Protein AF-A0A7J8ES56-F1 (afdb_monomer_lite)

pLDDT: mean 75.94, std 21.37, range [29.86, 95.5]

Organism: Molossus molossus (NCBI:txid27622)

Sequence (175 aa):
MDWDKVDWKKQRKCVSKNALGSSFIAARNLYASNTRLQKTGTAKTSSILEEQILRADTSVDLEETGHVLSTGDGIAQLHGLRNVQAEEMVEFSSGLKGMSLNLKPDNVGVVMFGNDKLIKEGDIVKQTGAIVDVSVGEGLLGRVVDALSNATDGKGPTGSKIHRKVGLKAPGIIP

Structure (mmCIF, N/CA/C/O backbone):
data_AF-A0A7J8ES56-F1
#
_entry.id   AF-A0A7J8ES56-F1
#
loop_
_atom_site.group_PDB
_atom_site.id
_atom_site.type_symbol
_atom_site.label_atom_id
_atom_site.label_alt_id
_atom_site.label_comp_id
_atom_site.label_asym_id
_atom_site.label_entity_id
_atom_site.label_seq_id
_atom_site.pdbx_PDB_ins_code
_atom_site.Cartn_x
_atom_site.Cartn_y
_atom_site.Cartn_z
_atom_site.occupancy
_atom_site.B_iso_or_equiv
_atom_site.auth_seq_id
_atom_site.auth_comp_id
_atom_site.auth_asym_id
_atom_site.auth_atom_id
_atom_site.pdbx_PDB_model_num
ATOM 1 N N . MET A 1 1 ? -68.640 39.171 61.385 1.00 37.06 1 MET A N 1
ATOM 2 C CA . MET A 1 1 ? -68.217 38.161 60.397 1.00 37.06 1 MET A CA 1
ATOM 3 C C . MET A 1 1 ? -67.713 38.956 59.211 1.00 37.06 1 MET A C 1
ATOM 5 O O . MET A 1 1 ? -68.517 39.556 58.517 1.00 37.06 1 MET A O 1
ATOM 9 N N . ASP A 1 2 ? -66.467 39.397 59.328 1.00 37.88 2 ASP A N 1
ATOM 10 C CA . ASP A 1 2 ? -65.284 38.802 58.668 1.00 37.88 2 ASP A CA 1
ATOM 11 C C . ASP A 1 2 ? -65.002 39.551 57.360 1.00 37.88 2 ASP A C 1
ATOM 13 O O . ASP A 1 2 ? -65.860 39.597 56.486 1.00 37.88 2 ASP A O 1
ATOM 17 N N . TRP A 1 3 ? -63.989 40.434 57.335 1.00 29.86 3 TRP A N 1
ATOM 18 C CA . TRP A 1 3 ? -62.542 40.130 57.199 1.00 29.86 3 TRP A CA 1
ATOM 19 C C . TRP A 1 3 ? -62.306 39.434 55.842 1.00 29.86 3 TRP A C 1
ATOM 21 O O . TRP A 1 3 ? -62.853 38.366 55.615 1.00 29.86 3 TRP A O 1
ATOM 31 N N . ASP A 1 4 ? -61.534 39.904 54.860 1.00 45.12 4 ASP A N 1
ATOM 32 C CA . ASP A 1 4 ? -60.671 41.074 54.645 1.00 45.12 4 ASP A CA 1
ATOM 33 C C . ASP A 1 4 ? -60.323 41.033 53.129 1.00 45.12 4 ASP A C 1
ATOM 35 O O . ASP A 1 4 ? -60.037 39.968 52.588 1.00 45.12 4 ASP A O 1
ATOM 39 N N . LYS A 1 5 ? -60.567 42.068 52.313 1.00 43.22 5 LYS A N 1
ATOM 40 C CA . LYS A 1 5 ? -59.571 43.067 51.868 1.00 43.22 5 LYS A CA 1
ATOM 41 C C . LYS A 1 5 ? -58.117 42.543 51.826 1.00 43.22 5 LYS A C 1
ATOM 43 O O . LYS A 1 5 ? -57.536 42.244 52.852 1.00 43.22 5 LYS A O 1
ATOM 48 N N . VAL A 1 6 ? -57.456 42.587 50.669 1.00 46.00 6 VAL A N 1
ATOM 49 C CA . VAL A 1 6 ? -56.685 43.760 50.209 1.00 46.00 6 VAL A CA 1
ATOM 50 C C . VAL A 1 6 ? -56.057 43.463 48.845 1.00 46.00 6 VAL A C 1
ATOM 52 O O . VAL A 1 6 ? -55.525 42.395 48.562 1.00 46.00 6 VAL A O 1
ATOM 55 N N . ASP A 1 7 ? -56.171 44.495 48.027 1.00 39.03 7 ASP A N 1
ATOM 56 C CA . ASP A 1 7 ? -55.806 44.661 46.639 1.00 39.03 7 ASP A CA 1
ATOM 57 C C . ASP A 1 7 ? -54.309 44.975 46.420 1.00 39.03 7 ASP A C 1
ATOM 59 O O . ASP A 1 7 ? -53.606 45.535 47.261 1.00 39.03 7 ASP A O 1
ATOM 63 N N . TRP A 1 8 ? -53.888 44.618 45.213 1.00 34.97 8 TRP A N 1
ATOM 64 C CA . TRP A 1 8 ? -52.823 45.136 44.358 1.00 34.97 8 TRP A CA 1
ATOM 65 C C . TRP A 1 8 ? -52.109 46.440 44.773 1.00 34.97 8 TRP A C 1
ATOM 67 O O . TRP A 1 8 ? -52.723 47.500 44.868 1.00 34.97 8 TRP A O 1
ATOM 77 N N . LYS A 1 9 ? -50.766 46.401 44.832 1.00 35.31 9 LYS A N 1
ATOM 78 C CA . LYS A 1 9 ? -49.813 47.327 44.159 1.00 35.31 9 LYS A CA 1
ATOM 79 C C . LYS A 1 9 ? -48.397 47.068 44.691 1.00 35.31 9 LYS A C 1
ATOM 81 O O . LYS A 1 9 ? -48.145 47.123 45.881 1.00 35.31 9 LYS A O 1
ATOM 86 N N . LYS A 1 10 ? -47.468 46.627 43.845 1.00 37.69 10 LYS A N 1
ATOM 87 C CA . LYS A 1 10 ? -46.652 47.450 42.934 1.00 37.69 10 LYS A CA 1
ATOM 88 C C . LYS A 1 10 ? -45.509 48.179 43.661 1.00 37.69 10 LYS A C 1
ATOM 90 O O . LYS A 1 10 ? -45.726 49.001 44.536 1.00 37.69 10 LYS A O 1
ATOM 95 N N . GLN A 1 11 ? -44.321 47.954 43.095 1.00 34.66 11 GLN A N 1
ATOM 96 C CA . GLN A 1 11 ? -43.144 48.830 43.058 1.00 34.66 11 GLN A CA 1
ATOM 97 C C . GLN A 1 11 ? -42.150 48.826 44.232 1.00 34.66 11 GLN A C 1
ATOM 99 O O . GLN A 1 11 ? -42.328 49.465 45.257 1.00 34.66 11 GLN A O 1
ATOM 104 N N . ARG A 1 12 ? -40.994 48.225 43.905 1.00 34.50 12 ARG A N 1
ATOM 105 C CA . ARG A 1 12 ? -39.641 48.812 43.932 1.00 34.50 12 ARG A CA 1
ATOM 106 C C . ARG A 1 12 ? -39.222 49.550 45.207 1.00 34.50 12 ARG A C 1
ATOM 108 O O . ARG A 1 12 ? -39.632 50.685 45.425 1.00 34.50 12 ARG A O 1
ATOM 115 N N . LYS A 1 13 ? -38.159 49.039 45.836 1.00 31.61 13 LYS A N 1
ATOM 116 C CA . LYS A 1 13 ? -37.038 49.885 46.269 1.00 31.61 13 LYS A CA 1
ATOM 117 C C . LYS A 1 13 ? -35.742 49.091 46.430 1.00 31.61 13 LYS A C 1
ATOM 119 O O . LYS A 1 13 ? -35.682 48.108 47.156 1.00 31.61 13 LYS A O 1
ATOM 124 N N . CYS A 1 14 ? -34.720 49.566 45.724 1.00 32.59 14 CYS A N 1
ATOM 125 C CA . CYS A 1 14 ? -33.313 49.342 46.026 1.00 32.59 14 CYS A CA 1
ATOM 126 C C . CYS A 1 14 ? -32.882 50.167 47.258 1.00 32.59 14 CYS A C 1
ATOM 128 O O . CYS A 1 14 ? -33.501 51.186 47.565 1.00 32.59 14 CYS A O 1
ATOM 130 N N . VAL A 1 15 ? -31.703 49.799 47.780 1.00 35.00 15 VAL A N 1
ATOM 131 C CA . VAL A 1 15 ? -30.657 50.640 48.413 1.00 35.00 15 VAL A CA 1
ATOM 132 C C . VAL A 1 15 ? -30.478 50.555 49.947 1.00 35.00 15 VAL A C 1
ATOM 134 O O . VAL A 1 15 ? -31.219 51.146 50.720 1.00 35.00 15 VAL A O 1
ATOM 137 N N . SER A 1 16 ? -29.359 49.895 50.298 1.00 35.88 16 SER A N 1
ATOM 138 C CA . SER A 1 16 ? -28.321 50.143 51.329 1.00 35.88 16 SER A CA 1
ATOM 139 C C . SER A 1 16 ? -28.670 50.353 52.814 1.00 35.88 16 SER A C 1
ATOM 141 O O . SER A 1 16 ? -29.390 51.288 53.154 1.00 35.88 16 SER A O 1
ATOM 143 N N . LYS A 1 17 ? -27.938 49.665 53.707 1.00 39.06 17 LYS A N 1
ATOM 144 C CA . LYS A 1 17 ? -26.729 50.176 54.405 1.00 39.06 17 LYS A CA 1
ATOM 145 C C . LYS A 1 17 ? -26.064 49.079 55.256 1.00 39.06 17 LYS A C 1
ATOM 147 O O . LYS A 1 17 ? -26.732 48.215 55.807 1.00 39.06 17 LYS A O 1
ATOM 152 N N . ASN A 1 18 ? -24.737 49.161 55.312 1.00 34.41 18 ASN A N 1
ATOM 153 C CA . ASN A 1 18 ? -23.786 48.320 56.039 1.00 34.41 18 ASN A CA 1
ATOM 154 C C . ASN A 1 18 ? -24.004 48.307 57.563 1.00 34.41 18 ASN A C 1
ATOM 156 O O . ASN A 1 18 ? -24.339 49.341 58.135 1.00 34.41 18 ASN A O 1
ATOM 160 N N . ALA A 1 19 ? -23.625 47.206 58.216 1.00 40.81 19 ALA A N 1
ATOM 161 C CA . ALA A 1 19 ? -23.043 47.226 59.559 1.00 40.81 19 ALA A CA 1
ATOM 162 C C . ALA A 1 19 ? -22.087 46.034 59.730 1.00 40.81 19 ALA A C 1
ATOM 164 O O . ALA A 1 19 ? -22.351 44.931 59.260 1.00 40.81 19 ALA A O 1
ATOM 165 N N . LEU A 1 20 ? -20.940 46.326 60.335 1.00 37.69 20 LEU A N 1
ATOM 166 C CA . LEU A 1 20 ? -19.728 45.521 60.407 1.00 37.69 20 LEU A CA 1
ATOM 167 C C . LEU A 1 20 ? -19.843 44.351 61.393 1.00 37.69 20 LEU A C 1
ATOM 169 O O . LEU A 1 20 ? -20.342 44.514 62.502 1.00 37.69 20 LEU A O 1
ATOM 173 N N . GLY A 1 21 ? -19.273 43.210 61.011 1.00 35.19 21 GLY A N 1
ATOM 174 C CA . GLY A 1 21 ? -18.995 42.078 61.890 1.00 35.19 21 GLY A CA 1
ATOM 175 C C . GLY A 1 21 ? -17.854 41.259 61.300 1.00 35.19 21 GLY A C 1
ATOM 176 O O . GLY A 1 21 ? -18.054 40.475 60.378 1.00 35.19 21 GLY A O 1
ATOM 177 N N . SER A 1 22 ? -16.634 41.502 61.776 1.00 38.28 22 SER A N 1
ATOM 178 C CA . SER A 1 22 ? -15.428 40.795 61.355 1.00 38.28 22 SER A CA 1
ATOM 179 C C . SER A 1 22 ? -15.415 39.374 61.914 1.00 38.28 22 SER A C 1
ATOM 181 O O . SER A 1 22 ? -15.352 39.174 63.126 1.00 38.28 22 SER A O 1
ATOM 183 N N . SER A 1 23 ? -15.404 38.380 61.035 1.00 32.62 23 SER A N 1
ATOM 184 C CA . SER A 1 23 ? -14.920 37.037 61.345 1.00 32.62 23 SER A CA 1
ATOM 185 C C . SER A 1 23 ? -14.158 36.528 60.132 1.00 32.62 23 SER A C 1
ATOM 187 O O . SER A 1 23 ? -14.682 36.452 59.023 1.00 32.62 23 SER A O 1
ATOM 189 N N . PHE A 1 24 ? -12.873 36.277 60.351 1.00 37.66 24 PHE A N 1
ATOM 190 C CA . PHE A 1 24 ? -11.937 35.740 59.380 1.00 37.66 24 PHE A CA 1
ATOM 191 C C . PHE A 1 24 ? -12.424 34.375 58.884 1.00 37.66 24 PHE A C 1
ATOM 193 O O . PHE A 1 24 ? -12.396 33.402 59.630 1.00 37.66 24 PHE A O 1
ATOM 200 N N . ILE A 1 25 ? -12.815 34.289 57.614 1.00 44.19 25 ILE A N 1
ATOM 201 C CA . ILE A 1 25 ? -12.850 33.031 56.865 1.00 44.19 25 ILE A CA 1
ATOM 202 C C . ILE A 1 25 ? -12.212 33.331 55.513 1.00 44.19 25 ILE A C 1
ATOM 204 O O . ILE A 1 25 ? -12.741 34.099 54.712 1.00 44.19 25 ILE A O 1
ATOM 208 N N . ALA A 1 26 ? -11.029 32.766 55.289 1.00 44.41 26 ALA A N 1
ATOM 209 C CA . ALA A 1 26 ? -10.321 32.852 54.024 1.00 44.41 26 ALA A CA 1
ATOM 210 C C . ALA A 1 26 ? -11.207 32.290 52.901 1.00 44.41 26 ALA A C 1
ATOM 212 O O . ALA A 1 26 ? -11.413 31.079 52.802 1.00 44.41 26 ALA A O 1
ATOM 213 N N . ALA A 1 27 ? -11.731 33.166 52.045 1.00 44.28 27 ALA A N 1
ATOM 214 C CA . ALA A 1 27 ? -12.386 32.765 50.812 1.00 44.28 27 ALA A CA 1
ATOM 215 C C . ALA A 1 27 ? -11.314 32.218 49.862 1.00 44.28 27 ALA A C 1
ATOM 217 O O . ALA A 1 27 ? -10.645 32.958 49.141 1.00 44.28 27 ALA A O 1
ATOM 218 N N . ARG A 1 28 ? -11.122 30.896 49.868 1.00 41.66 28 ARG A N 1
ATOM 219 C CA . ARG A 1 28 ? -10.501 30.220 48.731 1.00 41.66 28 ARG A CA 1
ATOM 220 C C . ARG A 1 28 ? -11.463 30.418 47.563 1.00 41.66 28 ARG A C 1
ATOM 222 O O . ARG A 1 28 ? -12.524 29.802 47.536 1.00 41.66 28 ARG A O 1
ATOM 229 N N . ASN A 1 29 ? -11.096 31.275 46.613 1.00 43.31 29 ASN A N 1
ATOM 230 C CA . ASN A 1 29 ? -11.664 31.232 45.271 1.00 43.31 29 ASN A CA 1
ATOM 231 C C . ASN A 1 29 ? -11.298 29.870 44.677 1.00 43.31 29 ASN A C 1
ATOM 233 O O . ASN A 1 29 ? -10.256 29.701 44.045 1.00 43.31 29 ASN A O 1
ATOM 237 N N . LEU A 1 30 ? -12.140 28.873 44.938 1.00 41.91 30 LEU A N 1
ATOM 238 C CA . LEU A 1 30 ? -12.173 27.660 44.151 1.00 41.91 30 LEU A CA 1
ATOM 239 C C . LEU A 1 30 ? -12.694 28.086 42.784 1.00 41.91 30 LEU A C 1
ATOM 241 O O . LEU A 1 30 ? -13.896 28.163 42.547 1.00 41.91 30 LEU A O 1
ATOM 245 N N . TYR A 1 31 ? -11.762 28.395 41.887 1.00 47.41 31 TYR A N 1
ATOM 246 C CA . TYR A 1 31 ? -11.997 28.267 40.462 1.00 47.41 31 TYR A CA 1
ATOM 247 C C . TYR A 1 31 ? -12.305 26.789 40.208 1.00 47.41 31 TYR A C 1
ATOM 249 O O . TYR A 1 31 ? -11.425 26.002 39.868 1.00 47.41 31 TYR A O 1
ATOM 257 N N . ALA A 1 32 ? -13.557 26.393 40.429 1.00 51.06 32 ALA A N 1
ATOM 258 C CA . ALA A 1 32 ? -14.093 25.171 39.871 1.00 51.06 32 ALA A CA 1
ATOM 259 C C . ALA A 1 32 ? -14.174 25.415 38.364 1.00 51.06 32 ALA A C 1
ATOM 261 O O . ALA A 1 32 ? -15.172 25.894 37.827 1.00 51.06 32 ALA A O 1
ATOM 262 N N . SER A 1 33 ? -13.061 25.168 37.680 1.00 50.03 33 SER A N 1
ATOM 263 C CA . SER A 1 33 ? -13.102 24.946 36.249 1.00 50.03 33 SER A CA 1
ATOM 264 C C . SER A 1 33 ? -14.009 23.737 36.070 1.00 50.03 33 SER A C 1
ATOM 266 O O . SER A 1 33 ? -13.719 22.654 36.571 1.00 50.03 33 SER A O 1
ATOM 268 N N . ASN A 1 34 ? -15.151 23.945 35.414 1.00 55.28 34 ASN A N 1
ATOM 269 C CA . ASN A 1 34 ? -15.931 22.850 34.867 1.00 55.28 34 ASN A CA 1
ATOM 270 C C . ASN A 1 34 ? -14.958 22.029 34.023 1.00 55.28 34 ASN A C 1
ATOM 272 O O . ASN A 1 34 ? -14.593 22.445 32.920 1.00 55.28 34 ASN A O 1
ATOM 276 N N . THR A 1 35 ? -14.507 20.890 34.543 1.00 45.88 35 THR A N 1
ATOM 277 C CA . THR A 1 35 ? -13.871 19.862 33.737 1.00 45.88 35 THR A CA 1
ATOM 278 C C . THR A 1 35 ? -14.961 19.352 32.813 1.00 45.88 35 THR A C 1
ATOM 280 O O . THR A 1 35 ? -15.703 18.416 33.096 1.00 45.88 35 THR A O 1
ATOM 283 N N . ARG A 1 36 ? -15.111 20.057 31.690 1.00 44.09 36 ARG A N 1
ATOM 284 C CA . ARG A 1 36 ? -15.787 19.566 30.507 1.00 44.09 36 ARG A CA 1
ATOM 285 C C . ARG A 1 36 ? -15.038 18.297 30.129 1.00 44.09 36 ARG A C 1
ATOM 287 O O . ARG A 1 36 ? -14.012 18.358 29.460 1.00 44.09 36 ARG A O 1
ATOM 294 N N . LEU A 1 37 ? -15.544 17.166 30.613 1.00 44.19 37 LEU A N 1
ATOM 295 C CA . LEU A 1 37 ? -15.275 15.853 30.057 1.00 44.19 37 LEU A CA 1
ATOM 296 C C . LEU A 1 37 ? -15.569 15.976 28.566 1.00 44.19 37 LEU A C 1
ATOM 298 O O . LEU A 1 37 ? -16.719 16.060 28.133 1.00 44.19 37 LEU A O 1
ATOM 302 N N . GLN A 1 38 ? -14.498 16.113 27.794 1.00 51.78 38 GLN A N 1
ATOM 303 C CA . GLN A 1 38 ? -14.534 15.989 26.354 1.00 51.78 38 GLN A CA 1
ATOM 304 C C . GLN A 1 38 ? -15.024 14.566 26.099 1.00 51.78 38 GLN A C 1
ATOM 306 O O . GLN A 1 38 ? -14.298 13.600 26.313 1.00 51.78 38 GLN A O 1
ATOM 311 N N . LYS A 1 39 ? -16.299 14.438 25.729 1.00 44.22 39 LYS A N 1
ATOM 312 C CA . LYS A 1 39 ? -16.905 13.200 25.248 1.00 44.22 39 LYS A CA 1
ATOM 313 C C . LYS A 1 39 ? -16.267 12.892 23.896 1.00 44.22 39 LYS A C 1
ATOM 315 O O . LYS A 1 39 ? -16.812 13.219 22.846 1.00 44.22 39 LYS A O 1
ATOM 320 N N . THR A 1 40 ? -15.058 12.353 23.925 1.00 51.09 40 THR A N 1
ATOM 321 C CA . THR A 1 40 ? -14.331 11.951 22.728 1.00 51.09 40 THR A CA 1
ATOM 322 C C . THR A 1 40 ? -14.973 10.677 22.188 1.00 51.09 40 THR A C 1
ATOM 324 O O . THR A 1 40 ? -14.810 9.606 22.758 1.00 51.09 40 THR A O 1
ATOM 327 N N . GLY A 1 41 ? -15.753 10.830 21.114 1.00 56.44 41 GLY A N 1
ATOM 328 C CA . GLY A 1 41 ? -16.099 9.775 20.156 1.00 56.44 41 GLY A CA 1
ATOM 329 C C . GLY A 1 41 ? -16.816 8.544 20.715 1.00 56.44 41 GLY A C 1
ATOM 330 O O . GLY A 1 41 ? -16.261 7.454 20.692 1.00 56.44 41 GLY A O 1
ATOM 331 N N . THR A 1 42 ? -18.065 8.678 21.165 1.00 50.38 42 THR A N 1
ATOM 332 C CA . THR A 1 42 ? -18.824 7.539 21.723 1.00 50.38 42 THR A CA 1
ATOM 333 C C . THR A 1 42 ? -19.562 6.684 20.696 1.00 50.38 42 THR A C 1
ATOM 335 O O . THR A 1 42 ? -20.082 5.646 21.062 1.00 50.38 42 THR A O 1
ATOM 338 N N . ALA A 1 43 ? -19.672 7.104 19.432 1.00 56.84 43 ALA A N 1
ATOM 339 C CA . ALA A 1 43 ? -20.503 6.374 18.467 1.00 56.84 43 ALA A CA 1
ATOM 340 C C . ALA A 1 43 ? -19.793 5.164 17.834 1.00 56.84 43 ALA A C 1
ATOM 342 O O . ALA A 1 43 ? -20.442 4.168 17.546 1.00 56.84 43 ALA A O 1
ATOM 343 N N . LYS A 1 44 ? -18.470 5.243 17.628 1.00 54.06 44 LYS A N 1
ATOM 344 C CA . LYS A 1 44 ? -17.679 4.173 16.989 1.00 54.06 44 LYS A CA 1
ATOM 345 C C . LYS A 1 44 ? -17.062 3.200 17.998 1.00 54.06 44 LYS A C 1
ATOM 347 O O . LYS A 1 44 ? -16.847 2.039 17.682 1.00 54.06 44 LYS A O 1
ATOM 352 N N . THR A 1 45 ? -16.795 3.663 19.219 1.00 63.88 45 THR A N 1
ATOM 353 C CA . THR A 1 45 ? -16.244 2.826 20.294 1.00 63.88 45 THR A CA 1
ATOM 354 C C . THR A 1 45 ? -17.267 1.828 20.831 1.00 63.88 45 THR A C 1
ATOM 356 O O . THR A 1 45 ? -16.880 0.725 21.191 1.00 63.88 45 THR A O 1
ATOM 359 N N . SER A 1 46 ? -18.563 2.160 20.830 1.00 75.19 46 SER A N 1
ATOM 360 C CA . SER A 1 46 ? -19.618 1.246 21.292 1.00 75.19 46 SER A CA 1
ATOM 361 C C . SER A 1 46 ? -19.696 -0.047 20.476 1.00 75.19 46 SER A C 1
ATOM 363 O O . SER A 1 46 ? -19.702 -1.121 21.064 1.00 75.19 46 SER A O 1
ATOM 365 N N . SER A 1 47 ? -19.668 0.035 19.145 1.00 77.25 47 SER A N 1
ATOM 366 C CA . SER A 1 47 ? -19.762 -1.139 18.265 1.00 77.25 47 SER A CA 1
ATOM 367 C C . SER A 1 47 ? -18.547 -2.062 18.382 1.00 77.25 47 SER A C 1
ATOM 369 O O . SER A 1 47 ? -18.704 -3.278 18.421 1.00 77.25 47 SER A O 1
ATOM 371 N N . ILE A 1 48 ? -17.344 -1.496 18.510 1.00 79.56 48 ILE A N 1
ATOM 372 C CA . ILE A 1 48 ? -16.115 -2.280 18.715 1.00 79.56 48 ILE A CA 1
ATOM 373 C C . ILE A 1 48 ? -16.153 -2.996 20.072 1.00 79.56 48 ILE A C 1
ATOM 375 O O . ILE A 1 48 ? -15.773 -4.159 20.171 1.00 79.56 48 ILE A O 1
ATOM 379 N N . LEU A 1 49 ? -16.630 -2.323 21.123 1.00 78.56 49 LEU A N 1
ATOM 380 C CA . LEU A 1 49 ? -16.723 -2.907 22.463 1.00 78.56 49 LEU A CA 1
ATOM 381 C C . LEU A 1 49 ? -17.749 -4.045 22.529 1.00 78.56 49 LEU A C 1
ATOM 383 O O . LEU A 1 49 ? -17.482 -5.074 23.146 1.00 78.56 49 LEU A O 1
ATOM 387 N N . GLU A 1 50 ? -18.901 -3.886 21.878 1.00 80.75 50 GLU A N 1
ATOM 388 C CA . GLU A 1 50 ? -19.902 -4.952 21.752 1.00 80.75 50 GLU A CA 1
ATOM 389 C C . GLU A 1 50 ? -19.317 -6.175 21.034 1.00 80.75 50 GLU A C 1
ATOM 391 O O . GLU A 1 50 ? -19.464 -7.311 21.485 1.00 80.75 50 GLU A O 1
ATOM 396 N N . GLU A 1 51 ? -18.583 -5.938 19.950 1.00 77.81 51 GLU A N 1
ATOM 397 C CA . GLU A 1 51 ? -17.937 -6.978 19.159 1.00 77.81 51 GLU A CA 1
ATOM 398 C C . GLU A 1 51 ? -16.831 -7.713 19.936 1.00 77.81 51 GLU A C 1
ATOM 400 O O . GLU A 1 51 ? -16.737 -8.938 19.861 1.00 77.81 51 GLU A O 1
ATOM 405 N N . GLN A 1 52 ? -16.045 -6.997 20.748 1.00 73.38 52 GLN A N 1
ATOM 406 C CA . GLN A 1 52 ? -15.023 -7.585 21.622 1.00 73.38 52 GLN A CA 1
ATOM 407 C C . GLN A 1 52 ? -15.609 -8.517 22.690 1.00 73.38 52 GLN A C 1
ATOM 409 O O . GLN A 1 52 ? -14.987 -9.524 23.020 1.00 73.38 52 GLN A O 1
ATOM 414 N N . ILE A 1 53 ? -16.802 -8.216 23.211 1.00 80.56 53 ILE A N 1
ATOM 415 C CA . ILE A 1 53 ? -17.487 -9.074 24.191 1.00 80.56 53 ILE A CA 1
ATOM 416 C C . ILE A 1 53 ? -17.995 -10.362 23.528 1.00 80.56 53 ILE A C 1
ATOM 418 O O . ILE A 1 53 ? -17.966 -11.427 24.142 1.00 80.56 53 ILE A O 1
ATOM 422 N N . LEU A 1 54 ? -18.442 -10.280 22.273 1.00 77.06 54 LEU A N 1
ATOM 423 C CA . LEU A 1 54 ? -19.003 -11.412 21.531 1.00 77.06 54 LEU A CA 1
ATOM 424 C C . LEU A 1 54 ? -17.935 -12.336 20.909 1.00 77.06 54 LEU A C 1
ATOM 426 O O . LEU A 1 54 ? -18.213 -13.513 20.700 1.00 77.06 54 LEU A O 1
ATOM 430 N N . ARG A 1 55 ? -16.728 -11.829 20.602 1.00 64.25 55 ARG A N 1
ATOM 431 C CA . ARG A 1 55 ? -15.670 -12.532 19.835 1.00 64.25 55 ARG A CA 1
ATOM 432 C C . ARG A 1 55 ? -14.548 -13.186 20.652 1.00 64.25 55 ARG A C 1
ATOM 434 O O . ARG A 1 55 ? -13.490 -13.462 20.089 1.00 64.25 55 ARG A O 1
ATOM 441 N N . ALA A 1 56 ? -14.742 -13.467 21.939 1.00 60.59 56 ALA A N 1
ATOM 442 C CA . ALA A 1 56 ? -13.681 -14.018 22.797 1.00 60.59 56 ALA A CA 1
ATOM 443 C C . ALA A 1 56 ? -12.974 -15.287 22.242 1.00 60.59 56 ALA A C 1
ATOM 445 O O . ALA A 1 56 ? -11.833 -15.539 22.620 1.00 60.59 56 ALA A O 1
ATOM 446 N N . ASP A 1 57 ? -13.584 -16.015 21.293 1.00 56.97 57 ASP A N 1
ATOM 447 C CA . ASP A 1 57 ? -13.058 -17.269 20.732 1.00 56.97 57 ASP A CA 1
ATOM 448 C C . ASP A 1 57 ? -12.507 -17.188 19.281 1.00 56.97 57 ASP A C 1
ATOM 450 O O . ASP A 1 57 ? -12.012 -18.190 18.767 1.00 56.97 57 ASP A O 1
ATOM 454 N N . THR A 1 58 ? -12.556 -16.040 18.583 1.00 58.97 58 THR A N 1
ATOM 455 C CA . THR A 1 58 ? -12.143 -15.921 17.154 1.00 58.97 58 THR A CA 1
ATOM 456 C C . THR A 1 58 ? -11.053 -14.861 16.949 1.00 58.97 58 THR A C 1
ATOM 458 O O . THR A 1 58 ? -11.239 -13.866 16.253 1.00 58.97 58 THR A O 1
ATOM 461 N N . SER A 1 59 ? -9.900 -15.039 17.597 1.00 58.56 59 SER A N 1
ATOM 462 C CA . SER A 1 59 ? -8.786 -14.076 17.555 1.00 58.56 59 SER A CA 1
ATOM 463 C C . SER A 1 59 ? -7.946 -14.120 16.272 1.00 58.56 59 SER A C 1
ATOM 465 O O . SER A 1 59 ? -7.300 -13.127 15.952 1.00 58.56 59 SER A O 1
ATOM 467 N N . VAL A 1 60 ? -7.957 -15.241 15.542 1.00 57.66 60 VAL A N 1
ATOM 468 C CA . VAL A 1 60 ? -7.030 -15.498 14.422 1.00 57.66 60 VAL A CA 1
ATOM 469 C C . VAL A 1 60 ? -7.313 -14.600 13.209 1.00 57.66 60 VAL A C 1
ATOM 471 O O . VAL A 1 60 ? -6.382 -14.066 12.614 1.00 57.66 60 VAL A O 1
ATOM 474 N N . ASP A 1 61 ? -8.582 -14.335 12.886 1.00 64.88 61 ASP A N 1
ATOM 475 C CA . ASP A 1 61 ? -8.944 -13.571 11.677 1.00 64.88 61 ASP A CA 1
ATOM 476 C C . ASP A 1 61 ? -8.571 -12.076 11.761 1.00 64.88 61 ASP A C 1
ATOM 478 O O . ASP A 1 61 ? -8.345 -11.424 10.740 1.00 64.88 61 ASP A O 1
ATOM 482 N N . LEU A 1 62 ? -8.470 -11.523 12.977 1.00 64.06 62 LEU A N 1
ATOM 483 C CA . LEU A 1 62 ? -8.139 -10.110 13.209 1.00 64.06 62 LEU A CA 1
ATOM 484 C C . LEU A 1 62 ? -6.639 -9.804 13.073 1.00 64.06 62 LEU A C 1
ATOM 486 O O . LEU A 1 62 ? -6.252 -8.631 13.032 1.00 64.06 62 LEU A O 1
ATOM 490 N N . GLU A 1 63 ? -5.780 -10.827 13.058 1.00 74.69 63 GLU A N 1
ATOM 491 C CA . GLU A 1 63 ? -4.334 -10.622 12.932 1.00 74.69 63 GLU A CA 1
ATOM 492 C C . GLU A 1 63 ? -3.936 -10.239 11.503 1.00 74.69 63 GLU A C 1
ATOM 494 O O . GLU A 1 63 ? -3.083 -9.367 11.330 1.00 74.69 63 GLU A O 1
ATOM 499 N N . GLU A 1 64 ? -4.595 -10.832 10.502 1.00 83.12 64 GLU A N 1
ATOM 500 C CA . GLU A 1 64 ? -4.300 -10.640 9.073 1.00 83.12 64 GLU A CA 1
ATOM 501 C C . GLU A 1 64 ? -5.284 -9.699 8.363 1.00 83.12 64 GLU A C 1
ATOM 503 O O . GLU A 1 64 ? -4.975 -9.142 7.305 1.00 83.12 64 GLU A O 1
ATOM 508 N N . THR A 1 65 ? -6.474 -9.518 8.940 1.00 89.69 65 THR A N 1
ATOM 509 C CA . THR A 1 65 ? -7.554 -8.717 8.360 1.00 89.69 65 THR A CA 1
ATOM 510 C C . THR A 1 65 ? -7.925 -7.559 9.284 1.00 89.69 65 THR A C 1
ATOM 512 O O . THR A 1 65 ? -7.893 -7.672 10.509 1.00 89.69 65 THR A O 1
ATOM 515 N N . GLY A 1 66 ? -8.280 -6.419 8.696 1.00 91.50 66 GLY A N 1
ATOM 516 C CA . GLY A 1 66 ? -8.762 -5.249 9.421 1.00 91.50 66 GLY A CA 1
ATOM 517 C C . GLY A 1 66 ? -9.975 -4.601 8.770 1.00 91.50 66 GLY A C 1
ATOM 518 O O . GLY A 1 66 ? -10.382 -4.958 7.663 1.00 91.50 66 GLY A O 1
ATOM 519 N N . HIS A 1 67 ? -10.531 -3.615 9.468 1.00 92.12 67 HIS A N 1
ATOM 520 C CA . HIS A 1 67 ? -11.680 -2.834 9.021 1.00 92.12 67 HIS A CA 1
ATOM 521 C C . HIS A 1 67 ? -11.365 -1.341 9.003 1.00 92.12 67 HIS A C 1
ATOM 523 O O . HIS A 1 67 ? -10.686 -0.823 9.893 1.00 92.12 67 HIS A O 1
ATOM 529 N N . VAL A 1 68 ? -11.896 -0.631 8.010 1.00 94.25 68 VAL A N 1
ATOM 530 C CA . VAL A 1 68 ? -11.759 0.827 7.903 1.00 94.25 68 VAL A CA 1
ATOM 531 C C . VAL A 1 68 ? -12.638 1.528 8.942 1.00 94.25 68 VAL A C 1
ATOM 533 O O . VAL A 1 68 ? -13.855 1.376 8.942 1.00 94.25 68 VAL A O 1
ATOM 536 N N . LEU A 1 69 ? -12.044 2.355 9.802 1.00 92.06 69 LEU A N 1
ATOM 537 C CA . LEU A 1 69 ? -12.770 3.200 10.757 1.00 92.06 69 LEU A CA 1
ATOM 538 C C . LEU A 1 69 ? -13.211 4.529 10.141 1.00 92.06 69 LEU A C 1
ATOM 540 O O . LEU A 1 69 ? -14.298 5.027 10.432 1.00 92.06 69 LEU A O 1
ATOM 544 N N . SER A 1 70 ? -12.322 5.147 9.367 1.00 91.38 70 SER A N 1
ATOM 545 C CA . SER A 1 70 ? -12.548 6.435 8.711 1.00 91.38 70 SER A CA 1
ATOM 546 C C . SER A 1 70 ? -11.548 6.635 7.584 1.00 91.38 70 SER A C 1
ATOM 548 O O . SER A 1 70 ? -10.384 6.250 7.725 1.00 91.38 70 SER A O 1
ATOM 550 N N . THR A 1 71 ? -11.977 7.338 6.544 1.00 92.69 71 THR A N 1
ATOM 551 C CA . THR A 1 71 ? -11.160 7.675 5.378 1.00 92.69 71 THR A CA 1
ATOM 552 C C . THR A 1 71 ? -11.272 9.169 5.081 1.00 92.69 71 THR A C 1
ATOM 554 O O . THR A 1 71 ? -12.363 9.729 5.182 1.00 92.69 71 THR A O 1
ATOM 557 N N . GLY A 1 72 ? -10.163 9.814 4.717 1.00 91.50 72 GLY A N 1
ATOM 558 C CA . GLY A 1 72 ? -10.144 11.206 4.261 1.00 91.50 72 GLY A CA 1
ATOM 559 C C . GLY A 1 72 ? -8.776 11.627 3.721 1.00 91.50 72 GLY A C 1
ATOM 560 O O . GLY A 1 72 ? -7.753 11.159 4.216 1.00 91.50 72 GLY A O 1
ATOM 561 N N . ASP A 1 73 ? -8.764 12.486 2.698 1.00 90.44 73 ASP A N 1
ATOM 562 C CA . ASP A 1 73 ? -7.557 13.046 2.062 1.00 90.44 73 ASP A CA 1
ATOM 563 C C . ASP A 1 73 ? -6.511 11.986 1.657 1.00 90.44 73 ASP A C 1
ATOM 565 O O . ASP A 1 73 ? -5.303 12.191 1.771 1.00 90.44 73 ASP A O 1
ATOM 569 N N . GLY A 1 74 ? -6.968 10.811 1.211 1.00 91.19 74 GLY A N 1
ATOM 570 C CA . GLY A 1 74 ? -6.077 9.704 0.837 1.00 91.19 74 GLY A CA 1
ATOM 571 C C . GLY A 1 74 ? -5.482 8.921 2.017 1.00 91.19 74 GLY A C 1
ATOM 572 O O . GLY A 1 74 ? -4.643 8.046 1.804 1.00 91.19 74 GLY A O 1
ATOM 573 N N . ILE A 1 75 ? -5.923 9.186 3.249 1.00 93.81 75 ILE A N 1
ATOM 574 C CA . ILE A 1 75 ? -5.502 8.480 4.463 1.00 93.81 75 ILE A CA 1
ATOM 575 C C . ILE A 1 75 ? -6.677 7.676 5.020 1.00 93.81 75 ILE A C 1
ATOM 577 O O . ILE A 1 75 ? -7.779 8.195 5.204 1.00 93.81 75 ILE A O 1
ATOM 581 N N . ALA A 1 76 ? -6.426 6.409 5.337 1.00 94.38 76 ALA A N 1
ATOM 582 C CA . ALA A 1 76 ? -7.363 5.531 6.019 1.00 94.38 76 ALA A CA 1
ATOM 583 C C . ALA A 1 76 ? -6.861 5.202 7.428 1.00 94.38 76 ALA A C 1
ATOM 585 O O . ALA A 1 76 ? -5.681 4.920 7.647 1.00 94.38 76 ALA A O 1
ATOM 586 N N . GLN A 1 77 ? -7.782 5.227 8.387 1.00 93.44 77 GLN A N 1
ATOM 587 C CA . GLN A 1 77 ? -7.577 4.695 9.730 1.00 93.44 77 GLN A CA 1
ATOM 588 C C . GLN A 1 77 ? -8.193 3.306 9.778 1.00 93.44 77 GLN A C 1
ATOM 590 O O . GLN A 1 77 ? -9.396 3.165 9.551 1.00 93.44 77 GLN A O 1
ATOM 595 N N . LEU A 1 78 ? -7.386 2.300 10.083 1.00 93.69 78 LEU A N 1
ATOM 596 C CA . LEU A 1 78 ? -7.815 0.910 10.152 1.00 93.69 78 LEU A CA 1
ATOM 597 C C . LEU A 1 78 ? -7.785 0.412 11.594 1.00 93.69 78 LEU A C 1
ATOM 599 O O . LEU A 1 78 ? -6.939 0.833 12.381 1.00 93.69 78 LEU A O 1
ATOM 603 N N . HIS A 1 79 ? -8.694 -0.497 11.920 1.00 91.69 79 HIS A N 1
ATOM 604 C CA . HIS A 1 79 ? -8.690 -1.278 13.153 1.00 91.69 79 HIS A CA 1
ATOM 605 C C . HIS A 1 79 ? -8.396 -2.745 12.824 1.00 91.69 79 HIS A C 1
ATOM 607 O O . HIS A 1 79 ? -8.928 -3.269 11.844 1.00 91.69 79 HIS A O 1
ATOM 613 N N . GLY A 1 80 ? -7.578 -3.408 13.642 1.00 88.94 80 GLY A N 1
ATOM 614 C CA . GLY A 1 80 ? -7.071 -4.759 13.369 1.00 88.94 80 GLY A CA 1
ATOM 615 C C . GLY A 1 80 ? -5.661 -4.727 12.782 1.00 88.94 80 GLY A C 1
ATOM 616 O O . GLY A 1 80 ? -4.876 -3.858 13.158 1.00 88.94 80 GLY A O 1
ATOM 617 N N . LEU A 1 81 ? -5.347 -5.666 11.879 1.00 89.44 81 LEU A N 1
ATOM 618 C CA . LEU A 1 81 ? -4.025 -5.790 11.240 1.00 89.44 81 LEU A CA 1
ATOM 619 C C . LEU A 1 81 ? -2.877 -5.838 12.263 1.00 89.44 81 LEU A C 1
ATOM 621 O O . LEU A 1 81 ? -1.903 -5.093 12.173 1.00 89.44 81 LEU A O 1
ATOM 625 N N . ARG A 1 82 ? -3.002 -6.698 13.280 1.00 86.12 82 ARG A N 1
ATOM 626 C CA . ARG A 1 82 ? -2.041 -6.749 14.399 1.00 86.12 82 ARG A CA 1
ATOM 627 C C . ARG A 1 82 ? -0.633 -7.159 13.973 1.00 86.12 82 ARG A C 1
ATOM 629 O O . ARG A 1 82 ? 0.324 -6.774 14.639 1.00 86.12 82 ARG A O 1
ATOM 636 N N . ASN A 1 83 ? -0.516 -7.938 12.899 1.00 89.00 83 ASN A N 1
ATOM 637 C CA . ASN A 1 83 ? 0.759 -8.459 12.412 1.00 89.00 83 ASN A CA 1
ATOM 638 C C . ASN A 1 83 ? 1.340 -7.652 11.234 1.00 89.00 83 ASN A C 1
ATOM 640 O O . ASN A 1 83 ? 2.279 -8.109 10.583 1.00 89.00 83 ASN A O 1
ATOM 644 N N . VAL A 1 84 ? 0.797 -6.464 10.951 1.00 92.12 84 VAL A N 1
ATOM 645 C CA . VAL A 1 84 ? 1.286 -5.631 9.850 1.00 92.12 84 VAL A CA 1
ATOM 646 C C . VAL A 1 84 ? 2.632 -5.001 10.202 1.00 92.12 84 VAL A C 1
ATOM 648 O O . VAL A 1 84 ? 2.862 -4.513 11.312 1.00 92.12 84 VAL A O 1
ATOM 651 N N . GLN A 1 85 ? 3.536 -4.987 9.234 1.00 91.69 85 GLN A N 1
ATOM 652 C CA . GLN A 1 85 ? 4.834 -4.338 9.330 1.00 91.69 85 GLN A CA 1
ATOM 653 C C . GLN A 1 85 ? 4.735 -2.869 8.912 1.00 91.69 85 GLN A C 1
ATOM 655 O O . GLN A 1 85 ? 3.767 -2.426 8.289 1.00 91.69 85 GLN A O 1
ATOM 660 N N . ALA A 1 86 ? 5.741 -2.077 9.281 1.00 91.88 86 ALA A N 1
ATOM 661 C CA . ALA A 1 86 ? 5.865 -0.721 8.762 1.00 91.88 86 ALA A CA 1
ATOM 662 C C . ALA A 1 86 ? 6.275 -0.777 7.284 1.00 91.88 86 ALA A C 1
ATOM 664 O O . ALA A 1 86 ? 7.073 -1.635 6.905 1.00 91.88 86 ALA A O 1
ATOM 665 N N . GLU A 1 87 ? 5.756 0.148 6.474 1.00 93.12 87 GLU A N 1
ATOM 666 C CA . GLU A 1 87 ? 6.002 0.206 5.026 1.00 93.12 87 GLU A CA 1
ATOM 667 C C . GLU A 1 87 ? 5.524 -1.050 4.277 1.00 93.12 87 GLU A C 1
ATOM 669 O O . GLU A 1 87 ? 6.067 -1.428 3.237 1.00 93.12 87 GLU A O 1
ATOM 674 N N . GLU A 1 88 ? 4.497 -1.715 4.800 1.00 93.44 88 GLU A N 1
ATOM 675 C CA . GLU A 1 88 ? 3.903 -2.893 4.183 1.00 93.44 88 GLU A CA 1
ATOM 676 C C . GLU A 1 88 ? 2.801 -2.507 3.197 1.00 93.44 88 GLU A C 1
ATOM 678 O O . GLU A 1 88 ? 2.060 -1.542 3.407 1.00 93.44 88 GLU A O 1
ATOM 683 N N . MET A 1 89 ? 2.678 -3.285 2.122 1.00 93.50 89 MET A N 1
ATOM 684 C CA . MET A 1 89 ? 1.567 -3.179 1.187 1.00 93.50 89 MET A CA 1
ATOM 685 C C . MET A 1 89 ? 0.295 -3.803 1.771 1.00 93.50 89 MET A C 1
ATOM 687 O O . MET A 1 89 ? 0.276 -4.968 2.177 1.00 93.50 89 MET A O 1
ATOM 691 N N . VAL A 1 90 ? -0.804 -3.060 1.713 1.00 94.56 90 VAL A N 1
ATOM 692 C CA . VAL A 1 90 ? -2.142 -3.535 2.075 1.00 94.56 90 VAL A CA 1
ATOM 693 C C . VAL A 1 90 ? -3.095 -3.413 0.894 1.00 94.56 90 VAL A C 1
ATOM 695 O O . VAL A 1 90 ? -2.953 -2.528 0.047 1.00 94.56 90 VAL A O 1
ATOM 698 N N . GLU A 1 91 ? -4.082 -4.296 0.844 1.00 93.25 91 GLU A N 1
ATOM 699 C CA . GLU A 1 91 ? -5.099 -4.337 -0.197 1.00 93.25 91 GLU A CA 1
ATOM 700 C C . GLU A 1 91 ? -6.488 -4.153 0.413 1.00 93.25 91 GLU A C 1
ATOM 702 O O . GLU A 1 91 ? -6.896 -4.851 1.344 1.00 93.25 91 GLU A O 1
ATOM 707 N N . PHE A 1 92 ? -7.223 -3.187 -0.123 1.00 94.25 92 PHE A N 1
ATOM 708 C CA . PHE A 1 92 ? -8.610 -2.941 0.236 1.00 94.25 92 PHE A CA 1
ATOM 709 C C . PHE A 1 92 ? -9.523 -3.858 -0.578 1.00 94.25 92 PHE A C 1
ATOM 711 O O . PHE A 1 92 ? -9.238 -4.177 -1.730 1.00 94.25 92 PHE A O 1
ATOM 718 N N . SER A 1 93 ? -10.681 -4.215 -0.025 1.00 91.62 93 SER A N 1
ATOM 719 C CA . SER A 1 93 ? -11.716 -4.980 -0.746 1.00 91.62 93 SER A CA 1
ATOM 720 C C . SER A 1 93 ? -12.180 -4.340 -2.068 1.00 91.62 93 SER A C 1
ATOM 722 O O . SER A 1 93 ? -12.669 -5.040 -2.952 1.00 91.62 93 SER A O 1
ATOM 724 N N . SER A 1 94 ? -11.980 -3.031 -2.235 1.00 89.44 94 SER A N 1
ATOM 725 C CA . SER A 1 94 ? -12.225 -2.284 -3.474 1.00 89.44 94 SER A CA 1
ATOM 726 C C . SER A 1 94 ? -11.163 -2.499 -4.566 1.00 89.44 94 SER A C 1
ATOM 728 O O . SER A 1 94 ? -11.313 -1.974 -5.669 1.00 89.44 94 SER A O 1
ATOM 730 N N . GLY A 1 95 ? -10.091 -3.244 -4.278 1.00 89.31 95 GLY A N 1
ATOM 731 C CA . GLY A 1 95 ? -8.948 -3.464 -5.171 1.00 89.31 95 GLY A CA 1
ATOM 732 C C . GLY A 1 95 ? -7.932 -2.318 -5.175 1.00 89.31 95 GLY A C 1
ATOM 733 O O . GLY A 1 95 ? -6.949 -2.361 -5.916 1.00 89.31 95 GLY A O 1
ATOM 734 N N . LEU A 1 96 ? -8.151 -1.282 -4.360 1.00 92.06 96 LEU A N 1
ATOM 735 C CA . LEU A 1 96 ? -7.146 -0.253 -4.125 1.00 92.06 96 LEU A CA 1
ATOM 736 C C . LEU A 1 96 ? -6.039 -0.802 -3.232 1.00 92.06 96 LEU A C 1
ATOM 738 O O . LEU A 1 96 ? -6.271 -1.625 -2.347 1.00 92.06 96 LEU A O 1
ATOM 742 N N . LYS A 1 97 ? -4.827 -0.309 -3.460 1.00 92.88 97 LYS A N 1
ATOM 743 C CA . LYS A 1 97 ? -3.662 -0.646 -2.648 1.00 92.88 97 LYS A CA 1
ATOM 744 C C . LYS A 1 97 ? -3.328 0.511 -1.726 1.00 92.88 97 LYS A C 1
ATOM 746 O O . LYS A 1 97 ? -3.643 1.659 -2.027 1.00 92.88 97 LYS A O 1
ATOM 751 N N . GLY A 1 98 ? -2.673 0.221 -0.618 1.00 94.19 98 GLY A N 1
ATOM 752 C CA . GLY A 1 98 ? -2.148 1.231 0.284 1.00 94.19 98 GLY A CA 1
ATOM 753 C C . GLY A 1 98 ? -0.862 0.779 0.949 1.00 94.19 98 GLY A C 1
ATOM 754 O O . GLY A 1 98 ? -0.461 -0.375 0.830 1.00 94.19 98 GLY A O 1
ATOM 755 N N . MET A 1 99 ? -0.226 1.701 1.658 1.00 94.81 99 MET A N 1
ATOM 756 C CA . MET A 1 99 ? 0.974 1.439 2.441 1.00 94.81 99 MET A CA 1
ATOM 757 C C . MET A 1 99 ? 0.743 1.809 3.903 1.00 94.81 99 MET A C 1
ATOM 759 O O . MET A 1 99 ? 0.272 2.911 4.206 1.00 94.81 99 MET A O 1
ATOM 763 N N . SER A 1 100 ? 1.094 0.900 4.810 1.00 95.12 100 SER A N 1
ATOM 764 C CA . SER A 1 100 ? 1.098 1.166 6.247 1.00 95.12 100 SER A CA 1
ATOM 765 C C . SER A 1 100 ? 2.248 2.112 6.602 1.00 95.12 100 SER A C 1
ATOM 767 O O . SER A 1 100 ? 3.413 1.862 6.296 1.00 95.12 100 SER A O 1
ATOM 769 N N . LEU A 1 101 ? 1.926 3.229 7.254 1.00 92.38 101 LEU A N 1
ATOM 770 C CA . LEU A 1 101 ? 2.931 4.201 7.696 1.00 92.38 101 LEU A CA 1
ATOM 771 C C . LEU A 1 101 ? 3.042 4.262 9.211 1.00 92.38 101 LEU A C 1
ATOM 773 O O . LEU A 1 101 ? 4.141 4.291 9.757 1.00 92.38 101 LEU A O 1
ATOM 777 N N . ASN A 1 102 ? 1.901 4.322 9.895 1.00 91.75 102 ASN A N 1
ATOM 778 C CA . ASN A 1 102 ? 1.863 4.564 11.329 1.00 91.75 102 ASN A CA 1
ATOM 779 C C . ASN A 1 102 ? 1.172 3.407 12.041 1.00 91.75 102 ASN A C 1
ATOM 781 O O . ASN A 1 102 ? -0.024 3.196 11.848 1.00 91.75 102 ASN A O 1
ATOM 785 N N . LEU A 1 103 ? 1.914 2.691 12.879 1.00 91.94 103 LEU A N 1
ATOM 786 C CA . LEU A 1 103 ? 1.400 1.558 13.638 1.00 91.94 103 LEU A CA 1
ATOM 787 C C . LEU A 1 103 ? 1.135 2.002 15.077 1.00 91.94 103 LEU A C 1
ATOM 789 O O . LEU A 1 103 ? 2.061 2.375 15.798 1.00 91.94 103 LEU A O 1
ATOM 793 N N . LYS A 1 104 ? -0.129 1.978 15.501 1.00 89.38 104 LYS A N 1
ATOM 794 C CA . LYS A 1 104 ? -0.521 2.121 16.908 1.00 89.38 104 LYS A CA 1
ATOM 795 C C . LYS A 1 104 ? -1.129 0.797 17.388 1.00 89.38 104 LYS A C 1
ATOM 797 O O . LYS A 1 104 ? -1.609 0.034 16.557 1.00 89.38 104 LYS A O 1
ATOM 802 N N . PRO A 1 105 ? -1.159 0.533 18.707 1.00 82.50 105 PRO A N 1
ATOM 803 C CA . PRO A 1 105 ? -1.710 -0.716 19.242 1.00 82.50 105 PRO A CA 1
ATOM 804 C C . PRO A 1 105 ? -3.162 -0.982 18.828 1.00 82.50 105 PRO A C 1
ATOM 806 O O . PRO A 1 105 ? -3.528 -2.123 18.568 1.00 82.50 105 PRO A O 1
ATOM 809 N N . ASP A 1 106 ? -3.961 0.083 18.740 1.00 83.00 106 ASP A N 1
ATOM 810 C CA . ASP A 1 106 ? -5.398 -0.015 18.472 1.00 83.00 106 ASP A CA 1
ATOM 811 C C . ASP A 1 106 ? -5.752 0.329 17.014 1.00 83.00 106 ASP A C 1
ATOM 813 O O . ASP A 1 106 ? -6.785 -0.099 16.498 1.00 83.00 106 ASP A O 1
ATOM 817 N N . ASN A 1 107 ? -4.901 1.115 16.340 1.00 90.44 107 ASN A N 1
ATOM 818 C CA . ASN A 1 107 ? -5.201 1.700 15.036 1.00 90.44 107 ASN A CA 1
ATOM 819 C C . ASN A 1 107 ? -3.973 1.663 14.122 1.00 90.44 107 ASN A C 1
ATOM 821 O O . ASN A 1 107 ? -2.859 1.959 14.553 1.00 90.44 107 ASN A O 1
ATOM 825 N N . VAL A 1 108 ? -4.193 1.473 12.827 1.00 94.06 108 VAL A N 1
ATOM 826 C CA . VAL A 1 108 ? -3.144 1.564 11.808 1.00 94.06 108 VAL A CA 1
ATOM 827 C C . VAL A 1 108 ? -3.474 2.679 10.822 1.00 94.06 108 VAL A C 1
ATOM 829 O O . VAL A 1 108 ? -4.571 2.737 10.269 1.00 94.06 108 VAL A O 1
ATOM 832 N N . GLY A 1 109 ? -2.516 3.579 10.607 1.00 94.69 109 GLY A N 1
ATOM 833 C CA . GLY A 1 109 ? -2.591 4.626 9.595 1.00 94.69 109 GLY A CA 1
ATOM 834 C C . GLY A 1 109 ? -2.035 4.133 8.265 1.00 94.69 109 GLY A C 1
ATOM 835 O O . GLY A 1 109 ? -0.841 3.829 8.168 1.00 94.69 109 GLY A O 1
ATOM 836 N N . VAL A 1 110 ? -2.893 4.098 7.248 1.00 95.50 110 VAL A N 1
ATOM 837 C CA . VAL A 1 110 ? -2.566 3.653 5.890 1.00 95.50 110 VAL A CA 1
ATOM 838 C C . VAL A 1 110 ? -2.749 4.801 4.908 1.00 95.50 110 VAL A C 1
ATOM 840 O O . VAL A 1 110 ? -3.771 5.485 4.924 1.00 95.50 110 VAL A O 1
ATOM 843 N N . VAL A 1 111 ? -1.773 4.989 4.023 1.00 94.62 111 VAL A N 1
ATOM 844 C CA . VAL A 1 111 ? -1.909 5.874 2.860 1.00 94.62 111 VAL A CA 1
ATOM 845 C C . VAL A 1 111 ? -2.401 5.058 1.680 1.00 94.62 111 VAL A C 1
ATOM 847 O O . VAL A 1 111 ? -1.855 3.999 1.388 1.00 94.62 111 VAL A O 1
ATOM 850 N N . MET A 1 112 ? -3.437 5.542 1.009 1.00 93.88 112 MET A N 1
ATOM 851 C CA . MET A 1 112 ? -4.065 4.851 -0.110 1.00 93.88 112 MET A CA 1
ATOM 852 C C . MET A 1 112 ? -3.476 5.328 -1.435 1.00 93.88 112 MET A C 1
ATOM 854 O O . MET A 1 112 ? -3.278 6.522 -1.659 1.00 93.88 112 MET A O 1
ATOM 858 N N . PHE A 1 113 ? -3.253 4.389 -2.345 1.00 92.06 113 PHE A N 1
ATOM 859 C CA . PHE A 1 113 ? -2.854 4.658 -3.715 1.00 92.06 113 PHE A CA 1
ATOM 860 C C . PHE A 1 113 ? -4.098 4.661 -4.602 1.00 92.06 113 PHE A C 1
ATOM 862 O O . PHE A 1 113 ? -4.613 3.610 -4.984 1.00 92.06 113 PHE A O 1
ATOM 869 N N . GLY A 1 114 ? -4.601 5.856 -4.914 1.00 89.81 114 GLY A N 1
ATOM 870 C CA . GLY A 1 114 ? -5.747 6.042 -5.801 1.00 89.81 114 GLY A CA 1
ATOM 871 C C . GLY A 1 114 ? -6.812 6.969 -5.225 1.00 89.81 114 GLY A C 1
ATOM 872 O O . GLY A 1 114 ? -6.516 7.885 -4.463 1.00 89.81 114 GLY A O 1
ATOM 873 N N . ASN A 1 115 ? -8.058 6.752 -5.645 1.00 89.50 115 ASN A N 1
ATOM 874 C CA . ASN A 1 115 ? -9.192 7.602 -5.294 1.00 89.50 115 ASN A CA 1
ATOM 875 C C . ASN A 1 115 ? -9.865 7.114 -4.003 1.00 89.50 115 ASN A C 1
ATOM 877 O O . ASN A 1 115 ? -10.367 5.994 -3.943 1.00 89.50 115 ASN A O 1
ATOM 881 N N . ASP A 1 116 ? -9.923 7.981 -3.000 1.00 88.25 116 ASP A N 1
ATOM 882 C CA . ASP A 1 116 ? -10.504 7.723 -1.681 1.00 88.25 116 ASP A CA 1
ATOM 883 C C . ASP A 1 116 ? -12.022 7.482 -1.707 1.00 88.25 116 ASP A C 1
ATOM 885 O O . ASP A 1 116 ? -12.548 6.762 -0.862 1.00 88.25 116 ASP A O 1
ATOM 889 N N . LYS A 1 117 ? -12.731 8.007 -2.714 1.00 88.56 117 LYS A N 1
ATOM 890 C CA . LYS A 1 117 ? -14.199 7.903 -2.845 1.00 88.56 117 LYS A CA 1
ATOM 891 C C . LYS A 1 117 ? -14.732 6.477 -2.980 1.00 88.56 117 LYS A C 1
ATOM 893 O O . LYS A 1 117 ? -15.931 6.258 -2.807 1.00 88.56 117 LYS A O 1
ATOM 898 N N . LEU A 1 118 ? -13.879 5.534 -3.370 1.00 87.94 118 LEU A N 1
ATOM 899 C CA . LEU A 1 118 ? -14.264 4.138 -3.575 1.00 87.94 118 LEU A CA 1
ATOM 900 C C . LEU A 1 118 ? -14.290 3.336 -2.270 1.00 87.94 118 LEU A C 1
ATOM 902 O O . LEU A 1 118 ? -14.888 2.265 -2.251 1.00 87.94 118 LEU A O 1
ATOM 906 N N . ILE A 1 119 ? -13.663 3.845 -1.208 1.00 90.06 119 ILE A N 1
ATOM 907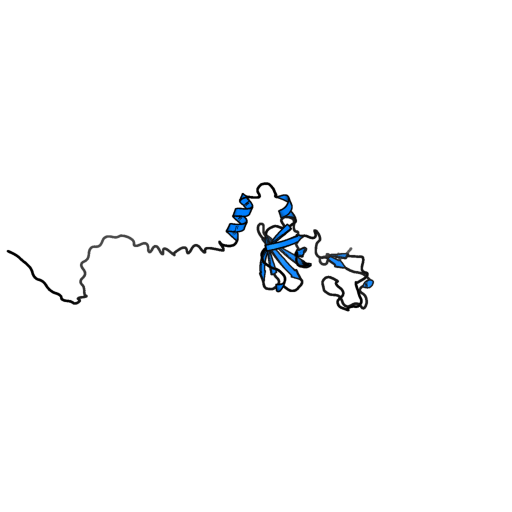 C CA . ILE A 1 119 ? -13.543 3.163 0.081 1.00 90.06 119 ILE A CA 1
ATOM 908 C C . ILE A 1 119 ? -14.549 3.750 1.064 1.00 90.06 119 ILE A C 1
ATOM 910 O O . ILE A 1 119 ? -14.729 4.967 1.151 1.00 90.06 119 ILE A O 1
ATOM 914 N N . LYS A 1 120 ? -15.201 2.873 1.824 1.00 90.25 120 LYS A N 1
ATOM 915 C CA . LYS A 1 120 ? -16.171 3.234 2.857 1.00 90.25 120 LYS A CA 1
ATOM 916 C C . LYS A 1 120 ? -15.725 2.748 4.230 1.00 90.25 120 LYS A C 1
ATOM 918 O O . LYS A 1 120 ? -14.879 1.870 4.376 1.00 90.25 120 LYS A O 1
ATOM 923 N N . GLU A 1 121 ? -16.316 3.346 5.259 1.00 90.38 121 GLU A N 1
ATOM 924 C CA . GLU A 1 121 ? -16.168 2.854 6.628 1.00 90.38 121 GLU A CA 1
ATOM 925 C C . GLU A 1 121 ? -16.746 1.435 6.731 1.00 90.38 121 GLU A C 1
ATOM 927 O O . GLU A 1 121 ? -17.822 1.155 6.202 1.00 90.38 121 GLU A O 1
ATOM 932 N N . GLY A 1 122 ? -16.025 0.547 7.409 1.00 89.69 122 GLY A N 1
ATOM 933 C CA . GLY A 1 122 ? -16.353 -0.870 7.546 1.00 89.69 122 GLY A CA 1
ATOM 934 C C . GLY A 1 122 ? -15.765 -1.775 6.460 1.00 89.69 122 GLY A C 1
ATOM 935 O O . GLY A 1 122 ? -15.824 -2.995 6.618 1.00 89.69 122 GLY A O 1
ATOM 936 N N . ASP A 1 123 ? -15.163 -1.218 5.402 1.00 92.94 123 ASP A N 1
ATOM 937 C CA . ASP A 1 123 ? -14.532 -2.025 4.356 1.00 92.94 123 ASP A CA 1
ATOM 938 C C . ASP A 1 123 ? -13.417 -2.900 4.930 1.00 92.94 123 ASP A C 1
ATOM 940 O O . ASP A 1 123 ? -12.673 -2.504 5.832 1.00 92.94 123 ASP A O 1
ATOM 944 N N . ILE A 1 124 ? -13.307 -4.104 4.374 1.00 92.44 124 ILE A N 1
ATOM 945 C CA . ILE A 1 124 ? -12.295 -5.078 4.763 1.00 92.44 124 ILE A CA 1
ATOM 946 C C . ILE A 1 124 ? -10.970 -4.733 4.081 1.00 92.44 124 ILE A C 1
ATOM 948 O O . ILE A 1 124 ? -10.935 -4.449 2.877 1.00 92.44 124 ILE A O 1
ATOM 952 N N . VAL A 1 125 ? -9.888 -4.807 4.851 1.00 94.00 125 VAL A N 1
ATOM 953 C CA . VAL A 1 125 ? -8.508 -4.628 4.395 1.00 94.00 125 VAL A CA 1
ATOM 954 C C . VAL A 1 125 ? -7.702 -5.866 4.738 1.00 94.00 125 VAL A C 1
ATOM 956 O O . VAL A 1 125 ? -7.815 -6.397 5.842 1.00 94.00 125 VAL A O 1
ATOM 959 N N . LYS A 1 126 ? -6.881 -6.311 3.793 1.00 92.75 126 LYS A N 1
ATOM 960 C CA . LYS A 1 126 ? -5.987 -7.455 3.942 1.00 92.75 126 LYS A CA 1
ATOM 961 C C . LYS A 1 126 ? -4.545 -6.999 3.816 1.00 92.75 126 LYS A C 1
ATOM 963 O O . LYS A 1 126 ? -4.226 -6.156 2.978 1.00 92.75 126 LYS A O 1
ATOM 968 N N . GLN A 1 127 ? -3.677 -7.563 4.640 1.00 91.56 127 GLN A N 1
ATOM 969 C CA . GLN A 1 127 ? -2.241 -7.363 4.494 1.00 91.56 127 GLN A CA 1
ATOM 970 C C . GLN A 1 127 ? -1.659 -8.307 3.433 1.00 91.56 127 GLN A C 1
ATOM 972 O O . GLN A 1 127 ? -2.172 -9.407 3.224 1.00 91.56 127 GLN A O 1
ATOM 977 N N . THR A 1 128 ? -0.592 -7.879 2.758 1.00 90.19 128 THR A N 1
ATOM 978 C CA . THR A 1 128 ? 0.065 -8.681 1.705 1.00 90.19 128 THR A CA 1
ATOM 979 C C . THR A 1 128 ? 1.253 -9.484 2.255 1.00 90.19 128 THR A C 1
ATOM 981 O O . THR A 1 128 ? 1.711 -10.430 1.619 1.00 90.19 128 THR A O 1
ATOM 984 N N . GLY A 1 129 ? 1.781 -9.119 3.427 1.00 89.19 129 GLY A N 1
ATOM 985 C CA . GLY A 1 129 ? 2.961 -9.718 4.058 1.00 89.19 129 GLY A CA 1
ATOM 986 C C . GLY A 1 129 ? 4.296 -9.247 3.472 1.00 89.19 129 GLY A C 1
ATOM 987 O O . GLY A 1 129 ? 5.353 -9.768 3.833 1.00 89.19 129 GLY A O 1
ATOM 988 N N . ALA A 1 130 ? 4.270 -8.286 2.546 1.00 88.81 130 ALA A N 1
ATOM 989 C CA . ALA A 1 130 ? 5.445 -7.793 1.842 1.00 88.81 130 ALA A CA 1
ATOM 990 C C . ALA A 1 130 ? 5.584 -6.273 1.984 1.00 88.81 130 ALA A C 1
ATOM 992 O O . ALA A 1 130 ? 4.646 -5.513 1.735 1.00 88.81 130 ALA A O 1
ATOM 993 N N . ILE A 1 131 ? 6.796 -5.840 2.346 1.00 92.31 131 ILE A N 1
ATOM 994 C CA . ILE A 1 131 ? 7.222 -4.437 2.253 1.00 92.31 131 ILE A CA 1
ATOM 995 C C . ILE A 1 131 ? 7.039 -3.970 0.811 1.00 92.31 131 ILE A C 1
ATOM 997 O O . ILE A 1 131 ? 7.309 -4.747 -0.106 1.00 92.31 131 ILE A O 1
ATOM 1001 N N . VAL A 1 132 ? 6.646 -2.709 0.622 1.00 92.50 132 VAL A N 1
ATOM 1002 C CA . VAL A 1 132 ? 6.412 -2.129 -0.705 1.00 92.50 132 VAL A CA 1
ATOM 1003 C C . VAL A 1 132 ? 7.560 -2.432 -1.673 1.00 92.50 132 VAL A C 1
ATOM 1005 O O . VAL A 1 132 ? 8.717 -2.020 -1.499 1.00 92.50 132 VAL A O 1
ATOM 1008 N N . ASP A 1 133 ? 7.206 -3.158 -2.726 1.00 91.69 133 ASP A N 1
ATOM 1009 C CA . ASP A 1 133 ? 8.073 -3.565 -3.810 1.00 91.69 133 ASP A CA 1
ATOM 1010 C C . ASP A 1 133 ? 7.477 -3.179 -5.165 1.00 91.69 133 ASP A C 1
ATOM 1012 O O . ASP A 1 133 ? 6.282 -2.933 -5.331 1.00 91.69 133 ASP A O 1
ATOM 1016 N N . VAL A 1 134 ? 8.360 -3.069 -6.150 1.00 91.94 134 VAL A N 1
ATOM 1017 C CA . VAL A 1 134 ? 8.000 -2.718 -7.521 1.00 91.94 134 VAL A CA 1
ATOM 1018 C C . VAL A 1 134 ? 8.673 -3.671 -8.489 1.00 91.94 134 VAL A C 1
ATOM 1020 O O . VAL A 1 134 ? 9.779 -4.168 -8.245 1.00 91.94 134 VAL A O 1
ATOM 1023 N N . SER A 1 135 ? 8.000 -3.922 -9.605 1.00 91.56 135 SER A N 1
ATOM 1024 C CA . SER A 1 135 ? 8.545 -4.733 -10.687 1.00 91.56 135 SER A CA 1
ATOM 1025 C C . SER A 1 135 ? 9.704 -3.979 -11.344 1.00 91.56 135 SER A C 1
ATOM 1027 O O . SER A 1 135 ? 9.589 -2.790 -11.640 1.00 91.56 135 SER A O 1
ATOM 1029 N N . VAL A 1 136 ? 10.824 -4.657 -11.581 1.00 91.81 136 VAL A N 1
ATOM 1030 C CA . VAL A 1 136 ? 12.032 -4.114 -12.217 1.00 91.81 136 VAL A CA 1
ATOM 1031 C C . VAL A 1 136 ? 12.513 -5.032 -13.340 1.00 91.81 136 VAL A C 1
ATOM 1033 O O . VAL A 1 136 ? 12.235 -6.232 -13.355 1.00 91.81 136 VAL A O 1
ATOM 1036 N N . GLY A 1 137 ? 13.236 -4.482 -14.311 1.00 90.81 137 GLY A N 1
ATOM 1037 C CA . GLY A 1 137 ? 13.862 -5.256 -15.384 1.00 90.81 137 GLY A CA 1
ATOM 1038 C C . GLY A 1 137 ? 13.798 -4.570 -16.743 1.00 90.81 137 GLY A C 1
ATOM 1039 O O . GLY A 1 137 ? 13.200 -3.508 -16.902 1.00 90.81 137 GLY A O 1
ATOM 1040 N N . GLU A 1 138 ? 14.401 -5.214 -17.740 1.00 89.38 138 GLU A N 1
ATOM 1041 C CA . GLU A 1 138 ? 14.517 -4.681 -19.105 1.00 89.38 138 GLU A CA 1
ATOM 1042 C C . GLU A 1 138 ? 13.160 -4.519 -19.806 1.00 89.38 138 GLU A C 1
ATOM 1044 O O . GLU A 1 138 ? 13.008 -3.665 -20.674 1.00 89.38 138 GLU A O 1
ATOM 1049 N N . GLY A 1 139 ? 12.135 -5.266 -19.378 1.00 86.00 139 GLY A N 1
ATOM 1050 C CA . GLY A 1 139 ? 10.772 -5.164 -19.911 1.00 86.00 139 GLY A CA 1
ATOM 1051 C C . GLY A 1 139 ? 10.072 -3.820 -19.660 1.00 86.00 139 GLY A C 1
ATOM 1052 O O . GLY A 1 139 ? 8.980 -3.605 -20.181 1.00 86.00 139 GLY A O 1
ATOM 1053 N N . LEU A 1 140 ? 10.674 -2.925 -18.869 1.00 88.62 140 LEU A N 1
ATOM 1054 C CA . LEU A 1 140 ? 10.178 -1.566 -18.628 1.00 88.62 140 LEU A CA 1
ATOM 1055 C C . LEU A 1 140 ? 10.760 -0.536 -19.609 1.00 88.62 140 LEU A C 1
ATOM 1057 O O . LEU A 1 140 ? 10.278 0.595 -19.671 1.00 88.62 140 LEU A O 1
ATOM 1061 N N . LEU A 1 141 ? 11.792 -0.898 -20.378 1.00 89.50 141 LEU A N 1
ATOM 1062 C CA . LEU A 1 141 ? 12.451 0.022 -21.300 1.00 89.50 141 LEU A CA 1
ATOM 1063 C C . LEU A 1 141 ? 11.474 0.497 -22.387 1.00 89.50 141 LEU A C 1
ATOM 1065 O O . LEU A 1 141 ? 10.82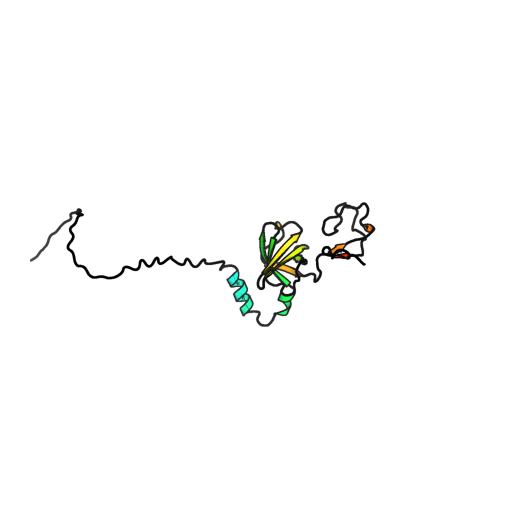2 -0.300 -23.060 1.00 89.50 141 LEU A O 1
ATOM 1069 N N . GLY A 1 142 ? 11.367 1.818 -22.552 1.00 89.44 142 GLY A N 1
ATOM 1070 C CA . GLY A 1 142 ? 10.480 2.444 -23.541 1.00 89.44 142 GLY A CA 1
ATOM 1071 C C . GLY A 1 142 ? 8.980 2.358 -23.219 1.00 89.44 142 GLY A C 1
ATOM 1072 O O . GLY A 1 142 ? 8.153 2.705 -24.069 1.00 89.44 142 GLY A O 1
ATOM 1073 N N . ARG A 1 143 ? 8.617 1.894 -22.018 1.00 89.88 143 ARG A N 1
ATOM 1074 C CA . ARG A 1 143 ? 7.241 1.862 -21.507 1.00 89.88 143 ARG A CA 1
ATOM 1075 C C . ARG A 1 143 ? 6.982 3.068 -20.603 1.00 89.88 143 ARG A C 1
ATOM 1077 O O . ARG A 1 143 ? 7.916 3.652 -20.057 1.00 89.88 143 ARG A O 1
ATOM 1084 N N . VAL A 1 144 ? 5.710 3.419 -20.428 1.00 91.50 144 VAL A N 1
ATOM 1085 C CA . VAL A 1 144 ? 5.283 4.390 -19.407 1.00 91.50 144 VAL A CA 1
ATOM 1086 C C . VAL A 1 144 ? 4.593 3.619 -18.292 1.00 91.50 144 VAL A C 1
ATOM 1088 O O . VAL A 1 144 ? 3.654 2.858 -18.544 1.00 91.50 144 VAL A O 1
ATOM 1091 N N . VAL A 1 145 ? 5.102 3.778 -17.074 1.00 91.88 145 VAL A N 1
ATOM 1092 C CA . VAL A 1 145 ? 4.638 3.058 -15.888 1.00 91.88 145 VAL A CA 1
ATOM 1093 C C . VAL A 1 145 ? 4.309 4.022 -14.762 1.00 91.88 145 VAL A C 1
ATOM 1095 O O . VAL A 1 145 ? 4.900 5.096 -14.655 1.00 91.88 145 VAL A O 1
ATOM 1098 N N . ASP A 1 146 ? 3.357 3.616 -13.935 1.00 91.38 146 ASP A N 1
ATOM 1099 C CA . ASP A 1 146 ? 3.016 4.278 -12.682 1.00 91.38 146 ASP A CA 1
ATOM 1100 C C . ASP A 1 146 ? 3.988 3.883 -11.549 1.00 91.38 146 ASP A C 1
ATOM 1102 O O . ASP A 1 146 ? 4.767 2.934 -11.676 1.00 91.38 146 ASP A O 1
ATOM 1106 N N . ALA A 1 147 ? 3.915 4.580 -10.413 1.00 89.31 147 ALA A N 1
ATOM 1107 C CA . ALA A 1 147 ? 4.741 4.355 -9.228 1.00 89.31 147 ALA A CA 1
ATOM 1108 C C . ALA A 1 147 ? 4.652 2.921 -8.672 1.00 89.31 147 ALA A C 1
ATOM 1110 O O . ALA A 1 147 ? 5.625 2.419 -8.117 1.00 89.31 147 ALA A O 1
ATOM 1111 N N . LEU A 1 148 ? 3.520 2.233 -8.864 1.00 88.44 148 LEU A N 1
ATOM 1112 C CA . LEU A 1 148 ? 3.331 0.828 -8.479 1.00 88.44 148 LEU A CA 1
ATOM 1113 C C . LEU A 1 148 ? 3.735 -0.173 -9.575 1.00 88.44 148 LEU A C 1
ATOM 1115 O O . LEU A 1 148 ? 3.388 -1.349 -9.496 1.00 88.44 148 LEU A O 1
ATOM 1119 N N . SER A 1 149 ? 4.455 0.267 -10.611 1.00 88.50 149 SER A N 1
ATOM 1120 C CA . SER A 1 149 ? 4.899 -0.534 -11.767 1.00 88.50 149 SER A CA 1
ATOM 1121 C C . SER A 1 149 ? 3.796 -1.036 -12.715 1.00 88.50 149 SER A C 1
ATOM 1123 O O . SER A 1 149 ? 4.049 -1.884 -13.574 1.00 88.50 149 SER A O 1
ATOM 1125 N N . ASN A 1 150 ? 2.589 -0.472 -12.627 1.00 88.69 150 ASN A N 1
ATOM 1126 C CA . ASN A 1 150 ? 1.508 -0.731 -13.582 1.00 88.69 150 ASN A CA 1
ATOM 1127 C C . ASN A 1 150 ? 1.755 0.026 -14.901 1.00 88.69 150 ASN A C 1
ATOM 1129 O O . ASN A 1 150 ? 2.106 1.205 -14.876 1.00 88.69 150 ASN A O 1
ATOM 1133 N N . ALA A 1 151 ? 1.546 -0.617 -16.056 1.00 90.25 151 ALA A N 1
ATOM 1134 C CA . ALA A 1 151 ? 1.646 0.050 -17.359 1.00 90.25 151 ALA A CA 1
ATOM 1135 C C . ALA A 1 151 ? 0.479 1.019 -17.586 1.00 90.25 151 ALA A C 1
ATOM 1137 O O . ALA A 1 151 ? -0.684 0.626 -17.504 1.00 90.25 151 ALA A O 1
ATOM 1138 N N . THR A 1 152 ? 0.790 2.262 -17.948 1.00 89.31 152 THR A N 1
ATOM 1139 C CA . THR A 1 152 ? -0.201 3.306 -18.269 1.00 89.31 152 THR A CA 1
ATOM 1140 C C . THR A 1 152 ? -0.222 3.671 -19.755 1.00 89.31 152 THR A C 1
ATOM 1142 O O . THR A 1 152 ? -1.026 4.488 -20.190 1.00 89.31 152 THR A O 1
ATOM 1145 N N . ASP A 1 153 ? 0.618 3.027 -20.565 1.00 89.12 153 ASP A N 1
ATOM 1146 C CA . ASP A 1 153 ? 0.771 3.288 -22.000 1.00 89.12 153 ASP A CA 1
ATOM 1147 C C . ASP A 1 153 ? -0.212 2.529 -22.911 1.00 89.12 153 ASP A C 1
ATOM 1149 O O . ASP A 1 153 ? -0.143 2.670 -24.132 1.00 89.12 153 ASP A O 1
ATOM 1153 N N . GLY A 1 154 ? -1.104 1.703 -22.354 1.00 87.44 154 GLY A N 1
ATOM 1154 C CA . GLY A 1 154 ? -2.109 0.948 -23.117 1.00 87.44 154 GLY A CA 1
ATOM 1155 C C . GLY A 1 154 ? -1.544 -0.165 -24.013 1.00 87.44 154 GLY A C 1
ATOM 1156 O O . GLY A 1 154 ? -2.297 -0.818 -24.730 1.00 87.44 154 GLY A O 1
ATOM 1157 N N . LYS A 1 155 ? -0.234 -0.436 -23.962 1.00 85.56 155 LYS A N 1
ATOM 1158 C CA . LYS A 1 155 ? 0.459 -1.447 -24.784 1.00 85.56 155 LYS A CA 1
ATOM 1159 C C . LYS A 1 155 ? 0.492 -2.840 -24.119 1.00 85.56 155 LYS A C 1
ATOM 1161 O O . LYS A 1 155 ? 1.412 -3.623 -24.363 1.00 85.56 155 LYS A O 1
ATOM 1166 N N . GLY A 1 156 ? -0.466 -3.138 -23.237 1.00 84.50 156 GLY A N 1
ATOM 1167 C CA . GLY A 1 156 ? -0.551 -4.391 -22.470 1.00 84.50 156 GLY A CA 1
ATOM 1168 C C . GLY A 1 156 ? 0.334 -4.444 -21.211 1.00 84.50 156 GLY A C 1
ATOM 1169 O O . GLY A 1 156 ? 0.998 -3.457 -20.895 1.00 84.50 156 GLY A O 1
ATOM 1170 N N . PRO A 1 157 ? 0.345 -5.570 -20.475 1.00 82.81 157 PRO A N 1
ATOM 1171 C CA . PRO A 1 157 ? 1.086 -5.710 -19.218 1.00 82.81 157 PRO A CA 1
ATOM 1172 C C . PRO A 1 157 ? 2.611 -5.722 -19.423 1.00 82.81 157 PRO A C 1
ATOM 1174 O O . PRO A 1 157 ? 3.110 -6.123 -20.476 1.00 82.81 157 PRO A O 1
ATOM 1177 N N . THR A 1 158 ? 3.363 -5.287 -18.409 1.00 78.06 158 THR A N 1
ATOM 1178 C CA . THR A 1 158 ? 4.832 -5.313 -18.418 1.00 78.06 158 THR A CA 1
ATOM 1179 C C . THR A 1 158 ? 5.339 -6.740 -18.183 1.00 78.06 158 THR A C 1
ATOM 1181 O O . THR A 1 158 ? 4.852 -7.460 -17.319 1.00 78.06 158 THR A O 1
ATOM 1184 N N . GLY A 1 159 ? 6.336 -7.180 -18.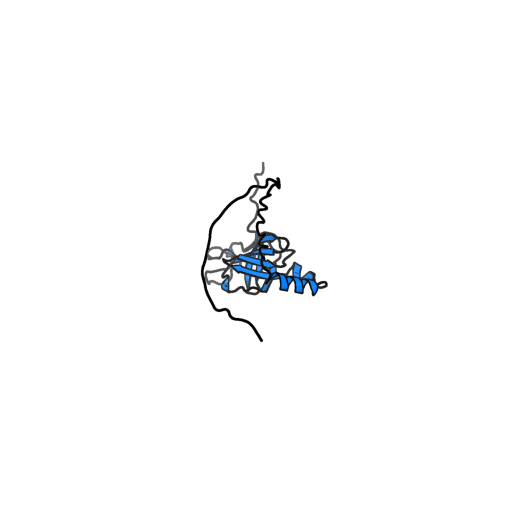958 1.00 75.12 159 GLY A N 1
ATOM 1185 C CA . GLY A 1 159 ? 6.909 -8.533 -18.859 1.00 75.12 159 GLY A CA 1
ATOM 1186 C C . GLY A 1 159 ? 7.939 -8.715 -17.736 1.00 75.12 159 GLY A C 1
ATOM 1187 O O . GLY A 1 159 ? 8.766 -9.624 -17.813 1.00 75.12 159 GLY A O 1
ATOM 1188 N N . SER A 1 160 ? 7.964 -7.826 -16.739 1.00 75.56 160 SER A N 1
ATOM 1189 C CA . SER A 1 160 ? 8.922 -7.912 -15.633 1.00 75.56 160 SER A CA 1
ATOM 1190 C C . SER A 1 160 ? 8.570 -9.095 -14.724 1.00 75.56 160 SER A C 1
ATOM 1192 O O . SER A 1 160 ? 7.421 -9.265 -14.333 1.00 75.56 160 SER A O 1
ATOM 1194 N N . LYS A 1 161 ? 9.570 -9.927 -14.405 1.00 80.25 161 LYS A N 1
ATOM 1195 C CA . LYS A 1 161 ? 9.439 -11.068 -13.477 1.00 80.25 161 LYS A CA 1
ATOM 1196 C C . LYS A 1 161 ? 10.131 -10.831 -12.135 1.00 80.25 161 LYS A C 1
ATOM 1198 O O . LYS A 1 161 ? 10.030 -11.661 -11.239 1.00 80.25 161 LYS A O 1
ATOM 1203 N N . ILE A 1 162 ? 10.910 -9.756 -12.031 1.00 89.31 162 ILE A N 1
ATOM 1204 C CA . ILE A 1 162 ? 11.774 -9.493 -10.883 1.00 89.31 162 ILE A CA 1
ATOM 1205 C C . ILE A 1 162 ? 11.152 -8.351 -10.099 1.00 89.31 162 ILE A C 1
ATOM 1207 O O . ILE A 1 162 ? 10.927 -7.281 -10.653 1.00 89.31 162 ILE A O 1
ATOM 1211 N N . HIS A 1 163 ? 10.929 -8.566 -8.810 1.00 90.12 163 HIS A N 1
ATOM 1212 C CA . HIS A 1 163 ? 10.472 -7.533 -7.892 1.00 90.12 163 HIS A CA 1
ATOM 1213 C C . HIS A 1 163 ? 11.624 -7.072 -7.008 1.00 90.12 163 HIS A C 1
ATOM 1215 O O . HIS A 1 163 ? 12.497 -7.860 -6.627 1.00 90.12 163 HIS A O 1
ATOM 1221 N N . ARG A 1 164 ? 11.652 -5.778 -6.694 1.00 92.12 164 ARG A N 1
ATOM 1222 C CA . ARG A 1 164 ? 12.656 -5.192 -5.809 1.00 92.12 164 ARG A CA 1
ATOM 1223 C C . ARG A 1 164 ? 11.986 -4.248 -4.822 1.00 92.12 164 ARG A C 1
ATOM 1225 O O . ARG A 1 164 ? 11.160 -3.426 -5.205 1.00 92.12 164 ARG A O 1
ATOM 1232 N N . LYS A 1 165 ? 12.375 -4.366 -3.550 1.00 93.12 165 LYS A N 1
ATOM 1233 C CA . LYS A 1 165 ? 11.921 -3.468 -2.481 1.00 93.12 165 LYS A CA 1
ATOM 1234 C C . LYS A 1 165 ? 12.372 -2.039 -2.769 1.00 93.12 165 LYS A C 1
ATOM 1236 O O . LYS A 1 165 ? 13.498 -1.834 -3.229 1.00 93.12 165 LYS A O 1
ATOM 1241 N N . VAL A 1 166 ? 11.516 -1.070 -2.456 1.00 92.25 166 VAL A N 1
ATOM 1242 C CA . VAL A 1 166 ? 11.806 0.354 -2.687 1.00 92.25 166 VAL A CA 1
ATOM 1243 C C . VAL A 1 166 ? 12.832 0.880 -1.672 1.00 92.25 166 VAL A C 1
ATOM 1245 O O . VAL A 1 166 ? 13.787 1.556 -2.048 1.00 92.25 166 VAL A O 1
ATOM 1248 N N . GLY A 1 167 ? 12.700 0.502 -0.397 1.00 89.50 167 GLY A N 1
ATOM 1249 C CA . GLY A 1 167 ? 13.558 0.952 0.709 1.00 89.50 167 GLY A CA 1
ATOM 1250 C C . GLY A 1 167 ? 14.855 0.153 0.901 1.00 89.50 167 GLY A C 1
ATOM 1251 O O . GLY A 1 167 ? 15.143 -0.301 2.007 1.00 89.50 167 GLY A O 1
ATOM 1252 N N . LEU A 1 168 ? 15.643 -0.082 -0.155 1.00 92.38 168 LEU A N 1
ATOM 1253 C CA . LEU A 1 168 ? 16.929 -0.784 -0.018 1.00 92.38 168 LEU A CA 1
ATOM 1254 C C . LEU A 1 168 ? 18.055 0.154 0.429 1.00 92.38 168 LEU A C 1
ATOM 1256 O O . LEU A 1 168 ? 18.218 1.257 -0.089 1.00 92.38 168 LEU A O 1
ATOM 1260 N N . LYS A 1 169 ? 18.893 -0.327 1.353 1.00 93.69 169 LYS A N 1
ATOM 1261 C CA . LYS A 1 169 ? 20.081 0.404 1.804 1.00 93.69 169 LYS A CA 1
ATOM 1262 C C . LYS A 1 169 ? 21.098 0.549 0.667 1.00 93.69 169 LYS A C 1
ATOM 1264 O O . LYS A 1 169 ? 21.328 -0.389 -0.097 1.00 93.69 169 LYS A O 1
ATOM 1269 N N . ALA A 1 170 ? 21.738 1.715 0.594 1.00 94.25 170 ALA A N 1
ATOM 1270 C CA . ALA A 1 170 ? 22.808 1.975 -0.361 1.00 94.25 170 ALA A CA 1
ATOM 1271 C C . ALA A 1 170 ? 24.044 1.078 -0.111 1.00 94.25 170 ALA A C 1
ATOM 1273 O O . ALA A 1 170 ? 24.310 0.711 1.041 1.00 94.25 170 ALA A O 1
ATOM 1274 N N . PRO A 1 171 ? 24.819 0.745 -1.162 1.00 94.56 171 PRO A N 1
ATOM 1275 C CA . PRO A 1 171 ? 26.090 0.038 -1.020 1.00 94.56 171 PRO A CA 1
ATOM 1276 C C . PRO A 1 171 ? 27.071 0.786 -0.106 1.00 94.56 171 PRO A C 1
ATOM 1278 O O . PRO A 1 171 ? 27.161 2.013 -0.148 1.00 94.56 171 PRO A O 1
ATOM 1281 N N . GLY A 1 172 ? 27.803 0.038 0.724 1.00 94.88 172 GLY A N 1
ATOM 1282 C CA . GLY A 1 172 ? 28.8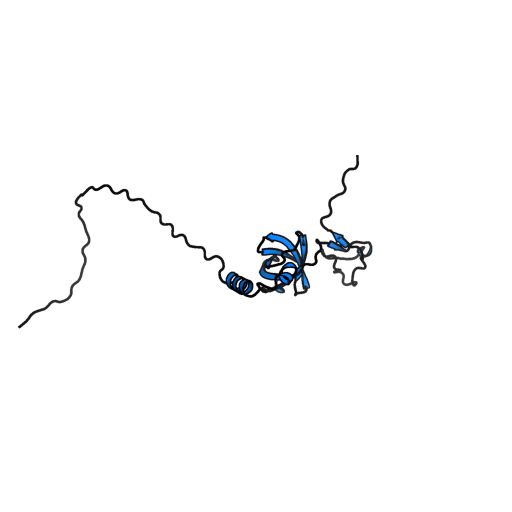50 0.583 1.590 1.00 94.88 172 GLY A CA 1
ATOM 1283 C C . GLY A 1 172 ? 30.173 0.803 0.854 1.00 94.88 172 GLY A C 1
ATOM 1284 O O . GLY A 1 172 ? 30.389 0.271 -0.233 1.00 94.88 172 GLY A O 1
ATOM 1285 N N . ILE A 1 173 ? 31.073 1.564 1.475 1.00 94.94 173 ILE A N 1
ATOM 1286 C CA . ILE A 1 173 ? 32.455 1.718 1.012 1.00 94.94 173 ILE A CA 1
ATOM 1287 C C . ILE A 1 173 ? 33.235 0.485 1.482 1.00 94.94 173 ILE A C 1
ATOM 1289 O O . ILE A 1 173 ? 33.190 0.155 2.669 1.00 94.94 173 ILE A O 1
ATOM 1293 N N . ILE A 1 174 ? 33.914 -0.205 0.568 1.00 85.25 174 ILE A N 1
ATOM 1294 C CA . ILE A 1 174 ? 34.836 -1.296 0.907 1.00 85.25 174 ILE A CA 1
ATOM 1295 C C . ILE A 1 174 ? 36.235 -0.671 1.032 1.00 85.25 174 ILE A C 1
ATOM 1297 O O . ILE A 1 174 ? 36.625 0.036 0.099 1.00 85.25 174 ILE A O 1
ATOM 1301 N N . PRO A 1 175 ? 36.943 -0.848 2.163 1.00 76.12 175 PRO A N 1
ATOM 1302 C CA . PRO A 1 175 ? 38.325 -0.396 2.305 1.00 76.12 175 PRO A CA 1
ATOM 1303 C C . PRO A 1 175 ? 39.297 -1.197 1.432 1.00 76.12 175 PRO A C 1
ATOM 1305 O O . PRO A 1 175 ? 39.026 -2.394 1.174 1.00 76.12 175 PRO A O 1
#

InterPro domains:
  IPR004100 ATPase, F1/V1/A1 complex, alpha/beta subunit, N-terminal domain [PF02874] (63-129)
  IPR005294 ATP synthase, F1 complex, alpha subunit [PTHR48082] (40-175)
  IPR023366 ATP synthase subunit alpha, N-terminal domain-like superfamily [G3DSA:2.40.30.20] (38-125)
  IPR027417 P-loop containing nucleoside triphosphate hydrolase [G3DSA:3.40.50.300] (126-173)
  IPR036121 ATPase, F1/V1/A1 complex, alpha/beta subunit, N-terminal domain superfamily [SSF50615] (47-131)

Secondary structure (DSSP, 8-state):
-----------------------------------------HHHHHHHHHHHHH-TT--SHHHHEEEEEEEETTEEEEEE-TTPPTTEEEEETTS-EEEEEEE-SS-EEEEEES-GGG--TT-EEEEEEEE-EEEESGGGTT--B-TTS-B-SSS------EEEESSPPPPPPP-

Radius of gyration: 33.67 Å; chains: 1; bounding box: 106×68×87 Å

Foldseek 3Di:
DDDDDDDDDDDDDDDDDDDDDDDDDDPPPPPPPPPPPPPPDPPQVVVVVVVCVVPPPPPVCLCFKWWFADDDPQKTKIFGVVPDDAQFWKAWPLRWIWGFHDDDNGITIIGTDDDRVSDDGGTMMGTPPDHQKAFDDPQCPPFDADPRRAGPRPPDGGPGPDIDHPPDDDDDDDD

=== Feature glossary ===
Key to the feature types in this record:

pLDDT. pLDDT is the predicted lDDT-Cα score: AlphaFold's confidence that the local environment of each residue (all inter-atomic distances within 15 Å) is correctly placed. It is a per-residue number between 0 and 100, with higher meaning more reliable.

Radius of gyration, Cα contacts, bounding box. The geometric summary reports three shape descriptors. Rg (radius of gyration) measures how spread out the Cα atoms are about their centre of mass; compact globular proteins have small Rg, elongated or unfolded ones large. Cα contacts (<8 Å, |i−j|>4) count long-range residue pairs in spatial proximity — high for tightly packed folds, near zero for rods or random coil. The bounding-box extents give the protein's footprint along x, y, z in Å.

Backbone torsions (φ/ψ). Backbone dihedral angles. Every residue except chain termini has a φ (preceding-C → N → Cα → C) and a ψ (N → Cα → C → next-N). They are reported in degrees following the IUPAC sign convention. Secondary structure is essentially a statement about which (φ, ψ) basin each residue occupies.

Contact-map, Ramachandran, and PAE plots. Plot images: a contact map (which residues are close in 3D, as an N×N binary image), a Ramachandran scatter (backbone torsion angles, revealing secondary-structure composition at a glance), and — for AlphaFold structures — a PAE heatmap (pairwise prediction confidence).

Predicted aligned error. Predicted Aligned Error (PAE) is an AlphaFold confidence matrix: entry (i, j) is the expected error in the position of residue j, in ångströms, when the prediction is superimposed on the true structure at residue i. Low PAE within a block of residues means that block is internally rigid and well-predicted; high PAE between two blocks means their relative placement is uncertain even if each block individually is confident.

Secondary structure (3-state, P-SEA). Three-state secondary structure (P-SEA) collapses the eight DSSP classes into helix (a), strand (b), and coil (c). P-SEA assigns these from Cα geometry alone — distances and angles — without requiring ba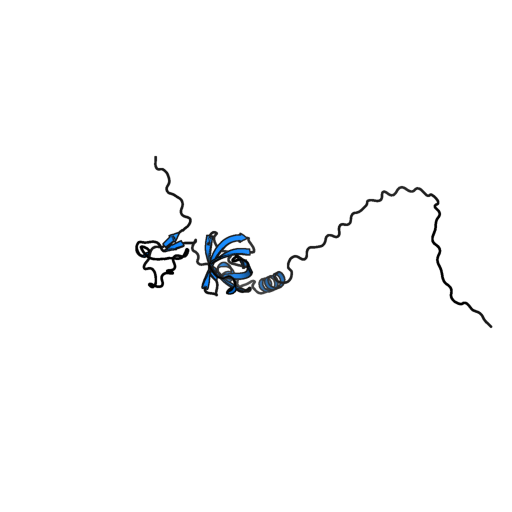ckbone oxygens, so it works on any Cα trace.

Solvent-accessible surface area. Solvent-accessible surface area (SASA) is the area in Å² traced out by the centre of a 1.4 Å probe sphere (a water molecule) rolled over the protein's van der Waals surface (Shrake–Rupley / Lee–Richards construction). Buried residues have near-zero SASA; fully exposed residues can exceed 200 Å². The total SASA scales roughly with the number of surface residues.

Foldseek 3Di. The Foldseek 3Di string encodes local tertiary geometry as a 20-letter alpha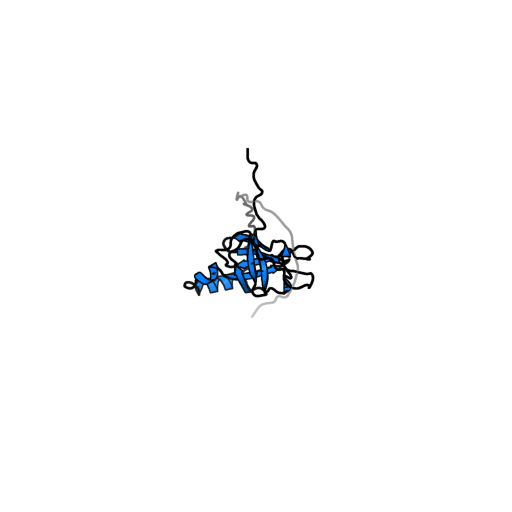bet — one character per residue — derived from the relative positions of nearby Cα atoms. Unlike the amino-acid sequence, 3Di is a direct function of the 3D structure, so two proteins with the same fold have similar 3Di strings even at low sequence identity.

B-factor. For experimental (PDB) structures, the B-factor (temperature factor) quantifies the positional spread of each atom in the crystal — a combination of thermal vibration and static disorder — in units of Å². High B-factors mark flexible loops or poorly resolved regions; low B-factors mark the rigid, well-ordered core.

mmCIF coordinates. The mmCIF block holds the 3D Cartesian coordinates of each backbone atom (N, Cα, C, O) in ångströms. mmCIF is the PDB's canonical archive format — a tagged-loop text representation of the atomic model.

InterPro / GO / CATH / organism. Functional annotations link the protein to curated databases. InterPro entries identify conserved domains and families by matching the sequence against member-database signatures (Pfam, PROSITE, CDD, …). Gene Ontology (GO) terms describe molecular function, biological process, and cellular component in a controlled vocabulary. CATH places the structure in a hierarchical fold classification (Class/Architecture/Topology/Homologous-superfamily). The organism is the source species.

Rendered structure images. Structure images are PyMOL renders from six orthogonal camera directions. Cartoon representation draws helices as coils and strands as arrows; sticks shows the backbone as bonds; surface shows the solvent-excluded envelope. Rainbow coloring maps sequence position to hue (blue→red, N→C); chain coloring assigns a distinct color per polypeptide.

Sequence. This is the polypeptide sequence — one letter per residue, N-terminus first. Length ranges from a few dozen residues for small domains to over a thousand for large multi-domain proteins.

Secondary structure (8-state, DSSP). The SS8 string is DSSP's per-residue secondary-structure call. α-helix (H) means an i→i+4 H-bond ladder; β-strand (E) means the residue participates in a β-sheet; 3₁₀ (G) and π (I) are tighter and wider helices; T/S are turns/bends; '-' is loop.

Nearest PDB structures. Structural nearest neighbors (via Foldseek easy-search vs the PDB). Reported per hit: target PDB id, E-value, and alignment TM-score. A TM-score above ~0.5 is the conventional threshold for 'same fold'.